Protein AF-A0A931VEQ8-F1 (afdb_monomer_lite)

Foldseek 3Di:
DVVVLQQVLQVLCCVLVVDPDNHQQDPDDDDDPVLLVQQQQQQDDFDRLSSNSSSRVCVLVPHDDDDDDDDDPDDDPVNDDDPDDCVVCVVSSVVSSVQSSCCNPPVDRRDGDDQPLVVLQVLQQVVCVVPVWSDPVCVDPCVVVVLLVVLVVVVVLLPPDFQFEEEEEQCFLVSNVVNNCVVPVSYQYEYEHQHPSSQVNNCVVCVVRPSYHYDYDDPVDDPDDPPPGCFYDYDPCCSPHDDDRPSDD

Structure (mmCIF, N/CA/C/O backbone):
data_AF-A0A931VEQ8-F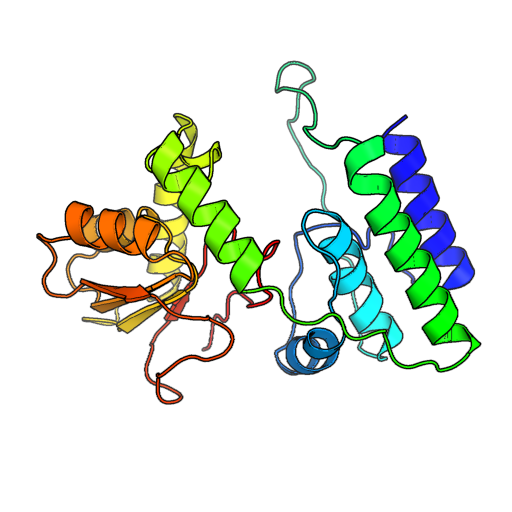1
#
_entry.id   AF-A0A931VEQ8-F1
#
loop_
_atom_site.group_PDB
_atom_site.id
_atom_site.type_symbol
_atom_site.label_atom_id
_atom_site.label_alt_id
_atom_site.label_comp_id
_atom_site.label_asym_id
_atom_site.label_entity_id
_atom_site.label_seq_id
_atom_site.pdbx_PDB_ins_code
_atom_site.Cartn_x
_atom_site.Cartn_y
_atom_site.Cartn_z
_atom_site.occupancy
_atom_site.B_iso_or_equiv
_atom_site.auth_seq_id
_atom_site.auth_comp_id
_atom_site.auth_asym_id
_atom_site.auth_atom_id
_atom_site.pdbx_PDB_model_num
ATOM 1 N N . MET A 1 1 ? 17.917 17.091 -14.410 1.00 79.62 1 MET A N 1
ATOM 2 C CA . MET A 1 1 ? 18.378 15.689 -14.245 1.00 79.62 1 MET A CA 1
ATOM 3 C C . MET A 1 1 ? 17.239 14.661 -14.135 1.00 79.62 1 MET A C 1
ATOM 5 O O . MET A 1 1 ? 17.117 13.855 -15.044 1.00 79.62 1 MET A O 1
ATOM 9 N N . LYS A 1 2 ? 16.356 14.692 -13.113 1.00 83.75 2 LYS A N 1
ATOM 10 C CA . LYS A 1 2 ? 15.284 13.673 -12.911 1.00 83.75 2 LYS A CA 1
ATOM 11 C C . LYS A 1 2 ? 14.383 13.441 -14.135 1.00 83.75 2 LYS A C 1
ATOM 13 O O . LYS A 1 2 ? 14.146 12.303 -14.514 1.00 83.75 2 LYS A O 1
ATOM 18 N N . LYS A 1 3 ? 13.928 14.523 -14.778 1.00 84.56 3 LYS A N 1
ATOM 19 C CA . LYS A 1 3 ? 13.083 14.469 -15.985 1.00 84.56 3 LYS A CA 1
ATOM 20 C C . LYS A 1 3 ? 13.788 13.801 -17.170 1.00 84.56 3 LYS A C 1
ATOM 22 O O . LYS A 1 3 ? 13.156 13.055 -17.903 1.00 84.56 3 LYS A O 1
ATOM 27 N N . ILE A 1 4 ? 15.087 14.058 -17.335 1.00 88.62 4 ILE A N 1
ATOM 28 C CA . ILE A 1 4 ? 15.904 13.443 -18.389 1.00 88.62 4 ILE A CA 1
ATOM 29 C C . ILE A 1 4 ? 16.053 11.952 -18.093 1.00 88.62 4 ILE A C 1
ATOM 31 O O . ILE A 1 4 ? 15.666 11.152 -18.927 1.00 88.62 4 ILE A O 1
ATOM 35 N N . ALA A 1 5 ? 16.478 11.580 -16.880 1.00 89.38 5 ALA A N 1
ATOM 36 C CA . ALA A 1 5 ? 16.619 10.177 -16.480 1.00 89.38 5 ALA A CA 1
ATOM 37 C C . ALA A 1 5 ? 15.318 9.372 -16.662 1.00 89.38 5 ALA A C 1
ATOM 39 O O . ALA A 1 5 ? 15.342 8.264 -17.190 1.00 89.38 5 ALA A O 1
ATOM 40 N N . ASN A 1 6 ? 14.174 9.951 -16.284 1.00 89.81 6 ASN A N 1
ATOM 41 C CA . ASN A 1 6 ? 12.862 9.338 -16.487 1.00 89.81 6 ASN A CA 1
ATOM 42 C C . ASN A 1 6 ? 12.531 9.149 -17.980 1.00 89.81 6 ASN A C 1
ATOM 44 O O . ASN A 1 6 ? 12.165 8.051 -18.388 1.00 89.81 6 ASN A O 1
ATOM 48 N N . ARG A 1 7 ? 12.723 10.182 -18.812 1.00 91.88 7 ARG A N 1
ATOM 49 C CA . ARG A 1 7 ? 12.507 10.087 -20.266 1.00 91.88 7 ARG A CA 1
ATOM 50 C C . ARG A 1 7 ? 13.448 9.086 -20.932 1.00 91.88 7 ARG A C 1
ATOM 52 O O . ARG A 1 7 ? 13.011 8.351 -21.809 1.00 91.88 7 ARG A O 1
ATOM 59 N N . SER A 1 8 ? 14.708 9.031 -20.505 1.00 93.88 8 SER A N 1
ATOM 60 C CA . SER A 1 8 ? 15.690 8.066 -21.002 1.00 93.88 8 SER A CA 1
ATOM 61 C C . SER A 1 8 ? 15.276 6.636 -20.669 1.00 93.88 8 SER A C 1
ATOM 63 O O . SER A 1 8 ? 15.272 5.798 -21.562 1.00 93.88 8 SER A O 1
ATOM 65 N N . PHE A 1 9 ? 14.858 6.362 -19.427 1.00 95.19 9 PHE A N 1
ATOM 66 C CA . PHE A 1 9 ? 14.338 5.049 -19.032 1.00 95.19 9 PHE A CA 1
ATOM 67 C C . PHE A 1 9 ? 13.187 4.596 -19.945 1.00 95.19 9 PHE A C 1
ATOM 69 O O . PHE A 1 9 ? 13.234 3.501 -20.503 1.00 95.19 9 PHE A O 1
ATOM 76 N N . HIS A 1 10 ? 12.188 5.461 -20.146 1.00 95.38 10 HIS A N 1
ATOM 77 C CA . HIS A 1 10 ? 11.022 5.149 -20.979 1.00 95.38 10 HIS A CA 1
ATOM 78 C C . HIS A 1 10 ? 11.377 5.004 -22.459 1.00 95.38 10 HIS A C 1
ATOM 80 O O . HIS A 1 10 ? 10.885 4.094 -23.119 1.00 95.38 10 HIS A O 1
ATOM 86 N N . GLY A 1 11 ? 12.273 5.846 -22.979 1.00 96.25 11 GLY A N 1
ATOM 87 C CA . GLY A 1 11 ? 12.786 5.725 -24.344 1.00 96.25 11 GLY A CA 1
ATOM 88 C C . GLY A 1 11 ? 13.472 4.379 -24.583 1.00 96.25 11 GLY A C 1
ATOM 89 O O . GLY A 1 11 ? 13.155 3.695 -25.552 1.00 96.25 11 GLY A O 1
ATOM 90 N N . LEU A 1 12 ? 14.339 3.953 -23.660 1.00 96.12 12 LEU A N 1
ATOM 91 C CA . LEU A 1 12 ? 15.007 2.650 -23.726 1.00 96.12 12 LEU A CA 1
ATOM 92 C C . LEU A 1 12 ? 14.001 1.496 -23.630 1.00 96.12 12 LEU A C 1
ATOM 94 O O . LEU A 1 12 ? 14.075 0.562 -24.425 1.00 96.12 12 LEU A O 1
ATOM 98 N N . ALA A 1 13 ? 13.030 1.571 -22.714 1.00 95.62 13 ALA A N 1
ATOM 99 C CA . ALA A 1 13 ? 11.980 0.560 -22.596 1.00 95.62 13 ALA A CA 1
ATOM 100 C C . ALA A 1 13 ? 11.189 0.419 -23.907 1.00 95.62 13 ALA A C 1
ATOM 102 O O . ALA A 1 13 ? 10.973 -0.692 -24.382 1.00 95.62 13 ALA A O 1
ATOM 103 N N . ARG A 1 14 ? 10.813 1.533 -24.542 1.00 95.75 14 ARG A N 1
ATOM 104 C CA . ARG A 1 14 ? 10.102 1.524 -25.828 1.00 95.75 14 ARG A CA 1
ATOM 105 C C . ARG A 1 14 ? 10.951 0.939 -26.953 1.00 95.75 14 ARG A C 1
ATOM 107 O O . ARG A 1 14 ? 10.465 0.075 -27.672 1.00 95.75 14 ARG A O 1
ATOM 114 N N . ILE A 1 15 ? 12.211 1.361 -27.075 1.00 95.88 15 ILE A N 1
ATOM 115 C CA . ILE A 1 15 ? 13.127 0.885 -28.124 1.00 95.88 15 ILE A CA 1
ATOM 116 C C . ILE A 1 15 ? 13.373 -0.619 -27.983 1.00 95.88 15 ILE A C 1
ATOM 118 O O . ILE A 1 15 ? 13.160 -1.376 -28.925 1.00 95.88 15 ILE A O 1
ATOM 122 N N . PHE A 1 16 ? 13.786 -1.079 -26.802 1.00 95.19 16 PHE A N 1
ATOM 123 C CA . PHE A 1 16 ? 14.182 -2.475 -26.637 1.00 95.19 16 PHE A CA 1
ATOM 124 C C . PHE A 1 16 ? 12.991 -3.416 -26.465 1.00 95.19 16 PHE A C 1
ATOM 126 O O . PHE A 1 16 ? 13.010 -4.535 -26.983 1.00 95.19 16 PHE A O 1
ATOM 133 N N . LEU A 1 17 ? 11.937 -2.993 -25.765 1.00 94.44 17 LEU A N 1
ATOM 134 C CA . LEU A 1 17 ? 10.793 -3.853 -25.453 1.00 94.44 17 LEU A CA 1
ATOM 135 C C . LEU A 1 17 ? 9.649 -3.701 -26.456 1.00 94.44 17 LEU A C 1
ATOM 137 O O . LEU A 1 17 ? 8.835 -4.613 -26.566 1.00 94.44 17 LEU A O 1
ATOM 141 N N . GLY A 1 18 ? 9.637 -2.651 -27.279 1.00 93.69 18 GLY A N 1
ATOM 142 C CA . GLY A 1 18 ? 8.556 -2.390 -28.234 1.00 93.69 18 GLY A CA 1
ATOM 143 C C . GLY A 1 18 ? 7.251 -1.978 -27.554 1.00 93.69 18 GLY A C 1
ATOM 144 O O . GLY A 1 18 ? 6.190 -2.108 -28.148 1.00 93.69 18 GLY A O 1
ATOM 145 N N . ILE A 1 19 ? 7.311 -1.536 -26.295 1.00 92.56 19 ILE A N 1
ATOM 146 C CA . ILE A 1 19 ? 6.130 -1.125 -25.533 1.00 92.56 19 ILE A CA 1
ATOM 147 C C . ILE A 1 19 ? 5.556 0.167 -26.138 1.00 92.56 19 ILE A C 1
ATOM 149 O O . ILE A 1 19 ? 6.323 1.103 -26.370 1.00 92.56 19 ILE A O 1
ATOM 153 N N . PRO A 1 20 ? 4.232 0.265 -26.360 1.00 92.12 20 PRO A N 1
ATOM 154 C CA . PRO A 1 20 ? 3.621 1.470 -26.928 1.00 92.12 20 PRO A CA 1
ATOM 155 C C . PRO A 1 20 ? 3.468 2.617 -25.912 1.00 92.12 20 PRO A C 1
ATOM 157 O O . PRO A 1 20 ? 3.341 3.776 -26.308 1.00 92.12 20 PRO A O 1
ATOM 160 N N . HIS A 1 21 ? 3.498 2.305 -24.613 1.00 93.12 21 HIS A N 1
ATOM 161 C CA . HIS A 1 21 ? 3.229 3.249 -23.522 1.00 93.12 21 HIS A CA 1
ATOM 162 C C . HIS A 1 21 ? 4.349 4.276 -23.334 1.00 93.12 21 HIS A C 1
ATOM 164 O O . HIS A 1 21 ? 5.539 3.979 -23.473 1.00 93.12 21 HIS A O 1
ATOM 170 N N . VAL A 1 22 ? 3.960 5.503 -22.999 1.00 92.19 22 VAL A N 1
ATOM 171 C CA . VAL A 1 22 ? 4.851 6.632 -22.714 1.00 92.19 22 VAL A CA 1
ATOM 172 C C . VAL A 1 22 ? 5.364 6.577 -21.276 1.00 92.19 22 VAL A C 1
ATOM 174 O O . VAL A 1 22 ? 6.538 6.875 -21.057 1.00 92.19 22 VAL A O 1
ATOM 177 N N . ASP A 1 23 ? 4.523 6.187 -20.313 1.00 91.38 23 ASP A N 1
ATOM 178 C CA . ASP A 1 23 ? 4.890 6.077 -18.900 1.00 91.38 23 ASP A CA 1
ATOM 179 C C . ASP A 1 23 ? 4.500 4.722 -18.291 1.00 91.38 23 ASP A C 1
ATOM 181 O O . ASP A 1 23 ? 3.431 4.535 -17.713 1.00 91.38 23 ASP A O 1
ATOM 185 N N . VAL A 1 24 ? 5.436 3.771 -18.314 1.00 91.12 24 VAL A N 1
ATOM 186 C CA . VAL A 1 24 ? 5.259 2.465 -17.649 1.00 91.12 24 VAL A CA 1
ATOM 187 C C . VAL A 1 24 ? 5.495 2.507 -16.134 1.00 91.12 24 VAL A C 1
ATOM 189 O O . VAL A 1 24 ? 5.344 1.497 -15.456 1.00 91.12 24 VAL A O 1
ATOM 192 N N . THR A 1 25 ? 5.881 3.656 -15.576 1.00 90.44 25 THR A N 1
ATOM 193 C CA . THR A 1 25 ? 6.321 3.790 -14.176 1.00 90.44 25 THR A CA 1
ATOM 194 C C . THR A 1 25 ? 5.293 4.474 -13.288 1.00 90.44 25 THR A C 1
ATOM 196 O O . THR A 1 25 ? 5.508 4.590 -12.083 1.00 90.44 25 THR A O 1
ATOM 199 N N . ASN A 1 26 ? 4.173 4.902 -13.869 1.00 86.12 26 ASN A N 1
ATOM 200 C CA . ASN A 1 26 ? 3.070 5.520 -13.156 1.00 86.12 26 ASN A CA 1
ATOM 201 C C . ASN A 1 26 ? 2.425 4.553 -12.149 1.00 86.12 26 ASN A C 1
ATOM 203 O O . ASN A 1 26 ? 2.320 3.355 -12.410 1.00 86.12 26 ASN A O 1
ATOM 207 N N . ASN A 1 27 ? 1.946 5.058 -11.012 1.00 81.69 27 ASN A N 1
ATOM 208 C CA . ASN A 1 27 ? 1.304 4.219 -9.990 1.00 81.69 27 ASN A CA 1
ATOM 209 C C . ASN A 1 27 ? -0.202 4.039 -10.220 1.00 81.69 27 ASN A C 1
ATOM 211 O O . ASN A 1 27 ? -0.798 3.146 -9.621 1.00 81.69 27 ASN A O 1
ATOM 215 N N . PHE A 1 28 ? -0.827 4.859 -11.067 1.00 81.69 28 PHE A N 1
ATOM 216 C CA . PHE A 1 28 ? -2.237 4.711 -11.411 1.00 81.69 28 PHE A CA 1
ATOM 217 C C . PHE A 1 28 ? -2.401 3.606 -12.443 1.00 81.69 28 PHE A C 1
ATOM 219 O O . PHE A 1 28 ? -2.197 3.813 -13.638 1.00 81.69 28 PHE A O 1
ATOM 226 N N . LYS A 1 29 ? -2.750 2.413 -11.963 1.00 85.81 29 LYS A N 1
ATOM 227 C CA . LYS A 1 29 ? -2.907 1.229 -12.800 1.00 85.81 29 LYS A CA 1
ATOM 228 C C . LYS A 1 29 ? -4.132 0.426 -12.380 1.00 85.81 29 LYS A C 1
ATOM 230 O O . LYS A 1 29 ? -4.416 0.293 -11.191 1.00 85.81 29 LYS A O 1
ATOM 235 N N . LEU A 1 30 ? -4.834 -0.121 -13.367 1.00 82.69 30 LEU A N 1
ATOM 236 C CA . LEU A 1 30 ? -5.993 -0.985 -13.179 1.00 82.69 30 LEU A CA 1
ATOM 237 C C . LEU A 1 30 ? -5.735 -2.319 -13.876 1.00 82.69 30 LEU A C 1
ATOM 239 O O . LEU A 1 30 ? -5.309 -2.341 -15.029 1.00 82.69 30 LEU A O 1
ATOM 243 N N . TYR A 1 31 ? -6.005 -3.419 -13.178 1.00 83.44 31 TYR A N 1
ATOM 244 C CA . TYR A 1 31 ? -5.712 -4.763 -13.662 1.00 83.44 31 TYR A CA 1
ATOM 245 C C . TYR A 1 31 ? -6.917 -5.669 -13.509 1.00 83.44 31 TYR A C 1
ATOM 247 O O . TYR A 1 31 ? -7.635 -5.606 -12.510 1.00 83.44 31 TYR A O 1
ATOM 255 N N . LYS A 1 32 ? -7.083 -6.568 -14.479 1.00 78.38 32 LYS A N 1
ATOM 256 C CA . LYS A 1 32 ? -7.882 -7.773 -14.276 1.00 78.38 32 LYS A CA 1
ATOM 257 C C . LYS A 1 32 ? -7.125 -8.749 -13.387 1.00 78.38 32 LYS A C 1
ATOM 259 O O . LYS A 1 32 ? -5.894 -8.779 -13.410 1.00 78.38 32 LYS A O 1
ATOM 264 N N . ARG A 1 33 ? -7.868 -9.579 -12.657 1.00 79.00 33 ARG A N 1
ATOM 265 C CA . ARG A 1 33 ? -7.313 -10.579 -11.741 1.00 79.00 33 ARG A CA 1
ATOM 266 C C . ARG A 1 33 ? -6.302 -11.500 -12.424 1.00 79.00 33 ARG A C 1
ATOM 268 O O . ARG A 1 33 ? -5.230 -11.699 -11.865 1.00 79.00 33 ARG A O 1
ATOM 275 N N . GLU A 1 34 ? -6.592 -11.990 -13.631 1.00 82.56 34 GLU A N 1
ATOM 276 C CA . GLU A 1 34 ? -5.679 -12.911 -14.319 1.00 82.56 34 GLU A CA 1
ATOM 277 C C . GLU A 1 34 ? -4.299 -12.289 -14.599 1.00 82.56 34 GLU A C 1
ATOM 279 O O . GLU A 1 34 ? -3.281 -12.973 -14.531 1.00 82.56 34 GLU A O 1
ATOM 284 N N . ILE A 1 35 ? -4.237 -10.972 -14.830 1.00 86.19 35 ILE A N 1
ATOM 285 C CA . ILE A 1 35 ? -2.974 -10.265 -15.078 1.00 86.19 35 ILE A CA 1
ATOM 286 C C . ILE A 1 35 ? -2.150 -10.208 -13.795 1.00 86.19 35 ILE A C 1
ATOM 288 O O . ILE A 1 35 ? -0.943 -10.420 -13.819 1.00 86.19 35 ILE A O 1
ATOM 292 N N . VAL A 1 36 ? -2.809 -9.939 -12.667 1.00 83.69 36 VAL A N 1
ATOM 293 C CA . VAL A 1 36 ? -2.182 -9.909 -11.341 1.00 83.69 36 VAL A CA 1
ATOM 294 C C . VAL A 1 36 ? -1.549 -11.252 -11.013 1.00 83.69 36 VAL A C 1
ATOM 296 O O . VAL A 1 36 ? -0.389 -11.305 -10.608 1.00 83.69 36 VAL A O 1
ATOM 299 N N . GLU A 1 37 ? -2.316 -12.326 -11.186 1.00 79.12 37 GLU A N 1
ATOM 300 C CA . GLU A 1 37 ? -1.880 -13.692 -10.904 1.00 79.12 37 GLU A CA 1
ATOM 301 C C . GLU A 1 37 ? -0.715 -14.100 -11.814 1.00 79.12 37 GLU A C 1
ATOM 303 O O . GLU A 1 37 ? 0.214 -14.754 -11.347 1.00 79.12 37 GLU A O 1
ATOM 308 N N . ALA A 1 38 ? -0.705 -13.631 -13.065 1.00 83.69 38 ALA A N 1
ATOM 309 C CA . ALA A 1 38 ? 0.382 -13.876 -14.004 1.00 83.69 38 ALA A CA 1
ATOM 310 C C . ALA A 1 38 ? 1.663 -13.085 -13.685 1.00 83.69 38 ALA A C 1
ATOM 312 O O . ALA A 1 38 ? 2.755 -13.640 -13.768 1.00 83.69 38 ALA A O 1
ATOM 313 N N . ILE A 1 39 ? 1.573 -11.801 -13.310 1.00 86.56 39 ILE A N 1
ATOM 314 C CA . ILE A 1 39 ? 2.777 -10.990 -13.041 1.00 86.56 39 ILE A CA 1
ATOM 315 C C . ILE A 1 39 ? 3.366 -11.251 -11.653 1.00 86.56 39 ILE A C 1
ATOM 317 O O . ILE A 1 39 ? 4.580 -11.146 -11.486 1.00 86.56 39 ILE A O 1
ATOM 321 N N . ARG A 1 40 ? 2.537 -11.581 -10.652 1.00 80.81 40 ARG A N 1
ATOM 322 C CA . ARG A 1 40 ? 2.947 -11.677 -9.239 1.00 80.81 40 ARG A CA 1
ATOM 323 C C . ARG A 1 40 ? 4.165 -12.584 -9.005 1.00 80.81 40 ARG A C 1
ATOM 325 O O . ARG A 1 40 ? 5.062 -12.131 -8.299 1.00 80.81 40 ARG A O 1
ATOM 332 N N . PRO A 1 41 ? 4.264 -13.798 -9.582 1.00 78.06 41 PRO A N 1
ATOM 333 C CA . PRO A 1 41 ? 5.420 -14.681 -9.384 1.00 78.06 41 PRO A CA 1
ATOM 334 C C . PRO A 1 41 ? 6.753 -14.127 -9.914 1.00 78.06 41 PRO A C 1
ATOM 336 O O . PRO A 1 41 ? 7.804 -14.710 -9.658 1.00 78.06 41 PRO A O 1
ATOM 339 N N . HIS A 1 42 ? 6.717 -13.039 -10.685 1.00 81.50 42 HIS A N 1
ATOM 340 C CA . HIS A 1 42 ? 7.875 -12.459 -11.363 1.00 81.50 42 HIS A CA 1
ATOM 341 C C . HIS A 1 42 ? 8.346 -11.136 -10.748 1.00 81.50 42 HIS A C 1
ATOM 343 O O . HIS A 1 42 ? 9.412 -10.635 -11.116 1.00 81.50 42 HIS A O 1
ATOM 349 N N . LEU A 1 43 ? 7.549 -10.544 -9.854 1.00 81.81 43 LEU A N 1
ATOM 350 C CA . LEU A 1 43 ? 7.855 -9.259 -9.230 1.00 81.81 43 LEU A CA 1
ATOM 351 C C . LEU A 1 43 ? 8.958 -9.422 -8.181 1.00 81.81 43 LEU A C 1
ATOM 353 O O . LEU A 1 43 ? 8.955 -10.368 -7.396 1.00 81.81 43 LEU A O 1
ATOM 357 N N . ARG A 1 44 ? 9.914 -8.494 -8.185 1.00 78.31 44 ARG A N 1
ATOM 358 C CA . ARG A 1 44 ? 11.142 -8.567 -7.369 1.00 78.31 44 ARG A CA 1
ATOM 359 C C . ARG A 1 44 ? 11.595 -7.214 -6.840 1.00 78.31 44 ARG A C 1
ATOM 361 O O . ARG A 1 44 ? 12.266 -7.148 -5.815 1.00 78.31 44 ARG A O 1
ATOM 368 N N . SER A 1 45 ? 11.272 -6.138 -7.550 1.00 78.69 45 SER A N 1
ATOM 369 C CA . SER A 1 45 ? 11.657 -4.795 -7.145 1.00 78.69 45 SER A CA 1
ATOM 370 C C . SER A 1 45 ? 10.861 -4.341 -5.927 1.00 78.69 45 SER A C 1
ATOM 372 O O . SER A 1 45 ? 9.671 -4.618 -5.819 1.00 78.69 45 SER A O 1
ATOM 374 N N . SER A 1 46 ? 11.492 -3.551 -5.062 1.00 71.88 46 SER A N 1
ATOM 375 C CA . SER A 1 46 ? 10.832 -2.824 -3.975 1.00 71.88 46 SER A CA 1
ATOM 376 C C . SER A 1 46 ? 10.835 -1.313 -4.235 1.00 71.88 46 SER A C 1
ATOM 378 O O . SER A 1 46 ? 11.527 -0.801 -5.124 1.00 71.88 46 SER A O 1
ATOM 380 N N . GLY A 1 47 ? 10.038 -0.562 -3.474 1.00 75.94 47 GLY A N 1
ATOM 381 C CA . GLY A 1 47 ? 10.014 0.896 -3.569 1.00 75.94 47 GLY A CA 1
ATOM 382 C C . GLY A 1 47 ? 9.505 1.394 -4.926 1.00 75.94 47 GLY A C 1
ATOM 383 O O . GLY A 1 47 ? 8.426 1.019 -5.370 1.00 75.94 47 GLY A O 1
ATOM 384 N N . PHE A 1 48 ? 10.247 2.289 -5.588 1.00 82.12 48 PHE A N 1
ATOM 385 C CA . PHE A 1 48 ? 9.776 2.918 -6.830 1.00 82.12 48 PHE A CA 1
ATOM 386 C C . PHE A 1 48 ? 9.920 2.030 -8.076 1.00 82.12 48 PHE A C 1
ATOM 388 O O . PHE A 1 48 ? 9.116 2.169 -8.998 1.00 82.12 48 PHE A O 1
ATOM 395 N N . SER A 1 49 ? 10.896 1.116 -8.125 1.00 87.69 49 SER A N 1
ATOM 396 C CA . SER A 1 49 ? 11.162 0.322 -9.334 1.00 87.69 49 SER A CA 1
ATOM 397 C C . SER A 1 49 ? 10.125 -0.774 -9.582 1.00 87.69 49 SER A C 1
ATOM 399 O O . SER A 1 49 ? 9.920 -1.149 -10.733 1.00 87.69 49 SER A O 1
ATOM 401 N N . ILE A 1 50 ? 9.370 -1.200 -8.560 1.00 86.31 50 ILE A N 1
ATOM 402 C CA . ILE A 1 50 ? 8.230 -2.123 -8.730 1.00 86.31 50 ILE A CA 1
ATOM 403 C C . ILE A 1 50 ? 7.178 -1.570 -9.698 1.00 86.31 50 ILE A C 1
ATOM 405 O O . ILE A 1 50 ? 6.486 -2.308 -10.401 1.00 86.31 50 ILE A O 1
ATOM 409 N N . ASN A 1 51 ? 7.084 -0.242 -9.798 1.00 89.25 51 ASN A N 1
ATOM 410 C CA . ASN A 1 51 ? 6.148 0.397 -10.707 1.00 89.25 51 ASN A CA 1
ATOM 411 C C . ASN A 1 51 ? 6.546 0.164 -12.165 1.00 89.25 51 ASN A C 1
ATOM 413 O O . ASN A 1 51 ? 5.661 0.046 -13.003 1.00 89.25 51 ASN A O 1
ATOM 417 N N . ALA A 1 52 ? 7.842 0.039 -12.461 1.00 92.50 52 ALA A N 1
ATOM 418 C CA . ALA A 1 52 ? 8.305 -0.342 -13.788 1.00 92.50 52 ALA A CA 1
ATOM 419 C C . ALA A 1 52 ? 7.946 -1.800 -14.110 1.00 92.50 52 ALA A C 1
ATOM 421 O O . ALA A 1 52 ? 7.422 -2.067 -15.186 1.00 92.50 52 ALA A O 1
ATOM 422 N N . GLU A 1 53 ? 8.156 -2.734 -13.177 1.00 91.50 53 GLU A N 1
ATOM 423 C CA . GLU A 1 53 ? 7.822 -4.153 -13.384 1.00 91.50 53 GLU A CA 1
ATOM 424 C C . GLU A 1 53 ? 6.327 -4.345 -13.629 1.00 91.50 53 GLU A C 1
ATOM 426 O O . GLU A 1 53 ? 5.919 -4.931 -14.627 1.00 91.50 53 GLU A O 1
ATOM 431 N N . THR A 1 54 ? 5.497 -3.759 -12.768 1.00 91.12 54 THR A N 1
ATOM 432 C CA . THR A 1 54 ? 4.037 -3.834 -12.894 1.00 91.12 54 THR A CA 1
ATOM 433 C C . THR A 1 54 ? 3.521 -3.180 -14.181 1.00 91.12 54 THR A C 1
ATOM 435 O O . THR A 1 54 ? 2.483 -3.598 -14.690 1.00 91.12 54 THR A O 1
ATOM 438 N N . GLY A 1 55 ? 4.221 -2.186 -14.741 1.00 92.06 55 GLY A N 1
ATOM 439 C CA . GLY A 1 55 ? 3.872 -1.589 -16.036 1.00 92.06 55 GLY A CA 1
ATOM 440 C C . GLY A 1 55 ? 4.368 -2.374 -17.251 1.00 92.06 55 GLY A C 1
ATOM 441 O O . GLY A 1 55 ? 3.678 -2.426 -18.265 1.00 92.06 55 GLY A O 1
ATOM 442 N N . ILE A 1 56 ? 5.542 -3.002 -17.156 1.00 94.81 56 ILE A N 1
ATOM 443 C CA . ILE A 1 56 ? 6.193 -3.698 -18.273 1.00 94.81 56 ILE A CA 1
ATOM 444 C C . ILE A 1 56 ? 5.718 -5.150 -18.399 1.00 94.81 56 ILE A C 1
ATOM 446 O O . ILE A 1 56 ? 5.457 -5.622 -19.505 1.00 94.81 56 ILE A O 1
ATOM 450 N N . TYR A 1 57 ? 5.599 -5.875 -17.287 1.00 93.38 57 TYR A N 1
ATOM 451 C CA . TYR A 1 57 ? 5.328 -7.314 -17.303 1.00 93.38 57 TYR A CA 1
ATOM 452 C C . TYR A 1 57 ? 4.001 -7.695 -17.964 1.00 93.38 57 TYR A C 1
ATOM 454 O O . TYR A 1 57 ? 4.021 -8.640 -18.746 1.00 93.38 57 TYR A O 1
ATOM 462 N N . PRO A 1 58 ? 2.872 -6.986 -17.754 1.00 92.94 58 PRO A N 1
ATOM 463 C CA . PRO A 1 58 ? 1.630 -7.315 -18.452 1.00 92.94 58 PRO A CA 1
ATOM 464 C C . PRO A 1 58 ? 1.802 -7.337 -19.973 1.00 92.94 58 PRO A C 1
ATOM 466 O O . PRO A 1 58 ? 1.309 -8.242 -20.635 1.00 92.94 58 PRO A O 1
ATOM 469 N N . TYR A 1 59 ? 2.552 -6.373 -20.515 1.00 93.94 59 TYR A N 1
ATOM 470 C CA . TYR A 1 59 ? 2.838 -6.310 -21.943 1.00 93.94 59 TYR A CA 1
ATOM 471 C C . TYR A 1 59 ? 3.731 -7.472 -22.397 1.00 93.94 59 TYR A C 1
ATOM 473 O O . TYR A 1 59 ? 3.424 -8.134 -23.383 1.00 93.94 59 TYR A O 1
ATOM 481 N N . LEU A 1 60 ? 4.813 -7.758 -21.663 1.00 92.94 60 LEU A N 1
ATOM 482 C CA . LEU A 1 60 ? 5.728 -8.855 -22.007 1.00 92.94 60 LEU A CA 1
ATOM 483 C C . LEU A 1 60 ? 5.084 -10.241 -21.904 1.00 92.94 60 LEU A C 1
ATOM 485 O O . LEU A 1 60 ? 5.478 -11.140 -22.638 1.00 92.94 60 LEU A O 1
ATOM 489 N N . LEU A 1 61 ? 4.097 -10.407 -21.023 1.00 91.56 61 LEU A N 1
ATOM 490 C CA . LEU A 1 61 ? 3.309 -11.633 -20.893 1.00 91.56 61 LEU A CA 1
ATOM 491 C C . LEU A 1 61 ? 2.164 -11.726 -21.921 1.00 91.56 61 LEU A C 1
ATOM 493 O O . LEU A 1 61 ? 1.364 -12.654 -21.855 1.00 91.56 61 LEU A O 1
ATOM 497 N N . GLY A 1 62 ? 2.067 -10.783 -22.865 1.00 93.00 62 GLY A N 1
ATOM 498 C CA . GLY A 1 62 ? 1.107 -10.828 -23.970 1.00 93.00 62 GLY A CA 1
ATOM 499 C C . GLY A 1 62 ? -0.301 -10.326 -23.635 1.00 93.00 62 GLY A C 1
ATOM 500 O O . GLY A 1 62 ? -1.218 -10.514 -24.433 1.00 93.00 62 GLY A O 1
ATOM 501 N N . PHE A 1 63 ? -0.508 -9.673 -22.488 1.00 94.50 63 PHE A N 1
ATOM 502 C CA . PHE A 1 63 ? -1.809 -9.088 -22.166 1.00 94.50 63 PHE A CA 1
ATOM 503 C C . PHE A 1 63 ? -2.061 -7.795 -22.948 1.00 94.50 63 PHE A C 1
ATOM 505 O O . PHE A 1 63 ? -1.165 -6.976 -23.168 1.00 94.50 63 PHE A O 1
ATOM 512 N N . SER A 1 64 ? -3.329 -7.559 -23.293 1.00 93.19 64 SER A N 1
ATOM 513 C CA . SER A 1 64 ? -3.762 -6.273 -23.841 1.00 93.19 64 SER A CA 1
ATOM 514 C C . SER A 1 64 ? -3.633 -5.180 -22.782 1.00 93.19 64 SER A C 1
ATOM 516 O O . SER A 1 64 ? -4.147 -5.305 -21.668 1.00 93.19 64 SER A O 1
ATOM 518 N N . THR A 1 65 ? -2.976 -4.081 -23.140 1.00 92.75 65 THR A N 1
ATOM 519 C CA . THR A 1 65 ? -2.701 -2.952 -22.247 1.00 92.75 65 THR A CA 1
ATOM 520 C C . THR A 1 65 ? -3.059 -1.642 -22.941 1.00 92.75 65 THR A C 1
ATOM 522 O O . THR A 1 65 ? -2.874 -1.501 -24.148 1.00 92.75 65 THR A O 1
ATOM 525 N N . LYS A 1 66 ? -3.580 -0.671 -22.186 1.00 93.12 66 LYS A N 1
ATOM 526 C CA . LYS A 1 66 ? -3.923 0.665 -22.687 1.00 93.12 66 LYS A CA 1
ATOM 527 C C . LYS A 1 66 ? -3.473 1.720 -21.685 1.00 93.12 66 LYS A C 1
ATOM 529 O O . LYS A 1 66 ? -3.745 1.585 -20.494 1.00 93.12 66 LYS A O 1
ATOM 534 N N . GLU A 1 67 ? -2.815 2.762 -22.175 1.00 90.94 67 GLU A N 1
ATOM 535 C CA . GLU A 1 67 ? -2.440 3.931 -21.381 1.00 90.94 67 GLU A CA 1
ATOM 536 C C . GLU A 1 67 ? -3.543 4.993 -21.451 1.00 90.94 67 GLU A C 1
ATOM 538 O O . GLU A 1 67 ? -4.084 5.283 -22.520 1.00 90.94 67 GLU A O 1
ATOM 543 N N . ILE A 1 68 ? -3.875 5.570 -20.296 1.00 89.25 68 ILE A N 1
ATOM 544 C CA . ILE A 1 68 ? -4.756 6.732 -20.185 1.00 89.25 68 ILE A CA 1
ATOM 545 C C . ILE A 1 68 ? -3.882 7.911 -19.746 1.00 89.25 68 ILE A C 1
ATOM 547 O O . ILE A 1 68 ? -3.277 7.824 -18.675 1.00 89.25 68 ILE A O 1
ATOM 551 N N . PRO A 1 69 ? -3.780 8.994 -20.540 1.00 83.50 69 PRO A N 1
ATOM 552 C CA . PRO A 1 69 ? -2.936 10.131 -20.194 1.00 83.50 69 PRO A CA 1
ATOM 553 C C . PRO A 1 69 ? -3.318 10.740 -18.842 1.00 83.50 69 PRO A C 1
ATOM 555 O O . PRO A 1 69 ? -4.480 11.071 -18.606 1.00 83.50 69 PRO A O 1
ATOM 558 N N . VAL A 1 70 ? -2.326 10.924 -17.967 1.00 80.38 70 VAL A N 1
ATOM 559 C CA . VAL A 1 70 ? -2.499 11.583 -16.666 1.00 80.38 70 VAL A CA 1
ATOM 560 C C . VAL A 1 70 ? -1.748 12.908 -16.662 1.00 80.38 70 VAL A C 1
ATOM 562 O O . VAL A 1 70 ? -0.527 12.943 -16.813 1.00 80.38 70 VAL A O 1
ATOM 565 N N . SER A 1 71 ? -2.479 13.994 -16.421 1.00 78.00 71 SER A N 1
ATOM 566 C CA . SER A 1 71 ? -1.926 15.341 -16.273 1.00 78.00 71 SER A CA 1
ATOM 567 C C . SER A 1 71 ? -2.112 15.835 -14.845 1.00 78.00 71 SER A C 1
ATOM 569 O O . SER A 1 71 ? -3.208 15.789 -14.290 1.00 78.00 71 SER A O 1
ATOM 571 N N . TRP A 1 72 ? -1.038 16.347 -14.251 1.00 70.44 72 TRP A N 1
ATOM 572 C CA . TRP A 1 72 ? -1.078 16.965 -12.929 1.00 70.44 72 TRP A CA 1
ATOM 573 C C . TRP A 1 72 ? -1.340 18.461 -13.078 1.00 70.44 72 TRP A C 1
ATOM 575 O O . TRP A 1 72 ? -0.426 19.230 -13.370 1.00 70.44 72 TRP A O 1
ATOM 585 N N . ILE A 1 73 ? -2.590 18.873 -12.888 1.00 76.00 73 ILE A N 1
ATOM 586 C CA . ILE A 1 73 ? -2.986 20.282 -12.952 1.00 76.00 73 ILE A CA 1
ATOM 587 C C . ILE A 1 73 ? -2.806 20.898 -11.557 1.00 76.00 73 ILE A C 1
ATOM 589 O O . ILE A 1 73 ? -3.207 20.308 -10.556 1.00 76.00 73 ILE A O 1
ATOM 593 N N . GLY A 1 74 ? -2.179 22.075 -11.481 1.00 69.81 74 GLY A N 1
ATOM 594 C CA . GLY A 1 74 ? -2.121 22.870 -10.247 1.00 69.81 74 GLY A CA 1
ATOM 595 C C . GLY A 1 74 ? -0.911 22.649 -9.334 1.00 69.81 74 GLY A C 1
ATOM 596 O O . GLY A 1 74 ? -0.895 23.203 -8.238 1.00 69.81 74 GLY A O 1
ATOM 597 N N . ARG A 1 75 ? 0.120 21.898 -9.752 1.00 68.00 75 ARG A N 1
ATOM 598 C CA . ARG A 1 75 ? 1.392 21.852 -9.011 1.00 68.00 75 ARG A CA 1
ATOM 599 C C . ARG A 1 75 ? 2.202 23.119 -9.295 1.00 68.00 75 ARG A C 1
ATOM 601 O O . ARG A 1 75 ? 2.784 23.242 -10.368 1.00 68.00 75 ARG A O 1
ATOM 608 N N . LYS A 1 76 ? 2.252 24.029 -8.327 1.00 74.38 76 LYS A N 1
ATOM 609 C CA . LYS A 1 76 ? 3.132 25.204 -8.353 1.00 74.38 76 LYS A CA 1
ATOM 610 C C . LYS A 1 76 ? 4.530 24.841 -7.824 1.00 74.38 76 LYS A C 1
ATOM 612 O O . LYS A 1 76 ? 4.688 23.835 -7.129 1.00 74.38 76 LYS A O 1
ATOM 617 N N . GLU A 1 77 ? 5.552 25.614 -8.192 1.00 70.75 77 GLU A N 1
ATOM 618 C CA . GLU A 1 77 ? 6.954 25.339 -7.815 1.00 70.75 77 GLU A CA 1
ATOM 619 C C . GLU A 1 77 ? 7.188 25.390 -6.295 1.00 70.75 77 GLU A C 1
ATOM 621 O O . GLU A 1 77 ? 8.026 24.660 -5.766 1.00 70.75 77 GLU A O 1
ATOM 626 N N . ASP A 1 78 ? 6.377 26.173 -5.587 1.00 78.25 78 ASP A N 1
ATOM 627 C CA . ASP A 1 78 ? 6.365 26.327 -4.131 1.00 78.25 78 ASP A CA 1
ATOM 628 C C . ASP A 1 78 ? 5.739 25.132 -3.381 1.00 78.25 78 ASP A C 1
ATOM 630 O O . ASP A 1 78 ? 5.971 24.957 -2.187 1.00 78.25 78 ASP A O 1
ATOM 634 N N . MET A 1 79 ? 5.009 24.241 -4.065 1.00 72.50 79 MET A N 1
ATOM 635 C CA . MET A 1 79 ? 4.320 23.087 -3.458 1.00 72.50 79 MET A CA 1
ATOM 636 C C . MET A 1 79 ? 5.246 21.905 -3.110 1.00 72.50 79 MET A C 1
ATOM 638 O O . MET A 1 79 ? 4.784 20.799 -2.804 1.00 72.50 79 MET A O 1
ATOM 642 N N . GLY A 1 80 ? 6.561 22.124 -3.146 1.00 70.62 80 GLY A N 1
ATOM 643 C CA . GLY A 1 80 ? 7.582 21.183 -2.700 1.00 70.62 80 GLY A CA 1
ATOM 644 C C . GLY A 1 80 ? 8.218 20.345 -3.811 1.00 70.62 80 GLY A C 1
ATOM 645 O O . GLY A 1 80 ? 7.667 20.102 -4.893 1.00 70.62 80 GLY A O 1
ATOM 646 N N . SER A 1 81 ? 9.419 19.851 -3.518 1.00 69.50 81 SER A N 1
ATOM 647 C CA . SER A 1 81 ? 10.232 19.071 -4.446 1.00 69.50 81 SER A CA 1
ATOM 648 C C . SER A 1 81 ? 9.919 17.570 -4.372 1.00 69.50 81 SER A C 1
ATOM 650 O O . SER A 1 81 ? 9.397 17.044 -3.390 1.00 69.50 81 SER A O 1
ATOM 652 N N . SER A 1 82 ? 10.192 16.847 -5.462 1.00 72.44 82 SER A N 1
ATOM 653 C CA . SER A 1 82 ? 10.043 15.387 -5.485 1.00 72.44 82 SER A CA 1
ATOM 654 C C . SER A 1 82 ? 11.055 14.724 -4.544 1.00 72.44 82 SER A C 1
ATOM 656 O O . SER A 1 82 ? 12.259 14.953 -4.688 1.00 72.44 82 SER A O 1
ATOM 658 N N . SER A 1 83 ? 10.579 13.825 -3.677 1.00 72.25 83 SER A N 1
ATOM 659 C CA . SER A 1 83 ? 11.407 12.964 -2.819 1.00 72.25 83 SER A CA 1
ATOM 660 C C . SER A 1 83 ? 12.201 11.900 -3.591 1.00 72.25 83 SER A C 1
ATOM 662 O O . SER A 1 83 ? 12.993 11.170 -2.998 1.00 72.25 83 SER A O 1
ATOM 664 N N . PHE A 1 84 ? 12.022 11.799 -4.914 1.00 77.06 84 PHE A N 1
ATOM 665 C CA . PHE A 1 84 ? 12.725 10.828 -5.748 1.00 77.06 84 PHE A CA 1
ATOM 666 C C . PHE A 1 84 ? 14.230 11.113 -5.783 1.00 77.06 84 PHE A C 1
ATOM 668 O O . PHE A 1 84 ? 14.652 12.164 -6.273 1.00 77.06 84 PHE A O 1
ATOM 675 N N . ASN A 1 85 ? 15.042 10.170 -5.311 1.00 83.25 85 ASN A N 1
ATOM 676 C CA . ASN A 1 85 ? 16.499 10.242 -5.367 1.00 83.25 85 ASN A CA 1
ATOM 677 C C . ASN A 1 85 ? 17.018 9.253 -6.421 1.00 83.25 85 ASN A C 1
ATOM 679 O O . ASN A 1 85 ? 16.839 8.046 -6.276 1.00 83.25 85 ASN A O 1
ATOM 683 N N . ILE A 1 86 ? 17.661 9.773 -7.473 1.00 85.56 86 ILE A N 1
ATOM 684 C CA . ILE A 1 86 ? 18.154 8.974 -8.607 1.00 85.56 86 ILE A CA 1
ATOM 685 C C . ILE A 1 86 ? 19.230 7.983 -8.161 1.00 85.56 86 ILE A C 1
ATOM 687 O O . ILE A 1 86 ? 19.200 6.845 -8.604 1.00 85.56 86 ILE A O 1
ATOM 691 N N . LEU A 1 87 ? 20.146 8.378 -7.274 1.00 86.19 87 LEU A N 1
ATOM 692 C CA . LEU A 1 87 ? 21.223 7.496 -6.813 1.00 86.19 87 LEU A CA 1
ATOM 693 C C . LEU A 1 87 ? 20.669 6.312 -6.016 1.00 86.19 87 LEU A C 1
ATOM 695 O O . LEU A 1 87 ? 21.176 5.202 -6.121 1.00 86.19 87 LEU A O 1
ATOM 699 N N . LYS A 1 88 ? 19.582 6.537 -5.268 1.00 84.00 88 LYS A N 1
ATOM 700 C CA . LYS A 1 88 ? 18.916 5.487 -4.490 1.00 84.00 88 LYS A CA 1
ATOM 701 C C . LYS A 1 88 ? 18.020 4.588 -5.349 1.00 84.00 88 LYS A C 1
ATOM 703 O O . LYS A 1 88 ? 18.011 3.380 -5.156 1.00 84.00 88 LYS A O 1
ATOM 708 N N . ALA A 1 89 ? 17.234 5.161 -6.261 1.00 84.69 89 ALA A N 1
ATOM 709 C CA . ALA A 1 89 ? 16.234 4.415 -7.033 1.00 84.69 89 ALA A CA 1
ATOM 710 C C . ALA A 1 89 ? 16.773 3.858 -8.363 1.00 84.69 89 ALA A C 1
ATOM 712 O O . ALA A 1 89 ? 16.321 2.813 -8.822 1.00 84.69 89 ALA A O 1
ATOM 713 N N . GLY A 1 90 ? 17.731 4.548 -8.984 1.00 89.44 90 GLY A N 1
ATOM 714 C CA . GLY A 1 90 ? 18.265 4.265 -10.317 1.00 89.44 90 GLY A CA 1
ATOM 715 C C . GLY A 1 90 ? 18.734 2.824 -10.532 1.00 89.44 90 GLY A C 1
ATOM 716 O O . GLY A 1 90 ? 18.327 2.241 -11.537 1.00 89.44 90 GLY A O 1
ATOM 717 N N . PRO A 1 91 ? 19.496 2.212 -9.601 1.00 91.19 91 PRO A N 1
ATOM 718 C CA . PRO A 1 91 ? 19.913 0.815 -9.730 1.00 91.19 91 PRO A CA 1
ATOM 719 C C . PRO A 1 91 ? 18.737 -0.160 -9.889 1.00 91.19 91 PRO A C 1
ATOM 721 O O . PRO A 1 91 ? 18.799 -1.066 -10.718 1.00 91.19 91 PRO A O 1
ATOM 724 N N . GLY A 1 92 ? 17.631 0.069 -9.169 1.00 89.19 92 GLY A N 1
ATOM 725 C CA . GLY A 1 92 ? 16.416 -0.739 -9.297 1.00 89.19 92 GLY A CA 1
ATOM 726 C C . GLY A 1 92 ? 15.807 -0.639 -10.696 1.00 89.19 92 GLY A C 1
ATOM 727 O O . GLY A 1 92 ? 15.539 -1.653 -11.329 1.00 89.19 92 GLY A O 1
ATOM 728 N N . TYR A 1 93 ? 15.664 0.575 -11.233 1.00 92.69 93 TYR A N 1
ATOM 729 C CA . TYR A 1 93 ? 15.148 0.783 -12.593 1.00 92.69 93 TYR A CA 1
ATOM 730 C C . TYR A 1 93 ? 16.061 0.189 -13.675 1.00 92.69 93 TYR A C 1
ATOM 732 O O . TYR A 1 93 ? 15.572 -0.449 -14.606 1.00 92.69 93 TYR A O 1
ATOM 740 N N . ALA A 1 94 ? 17.380 0.363 -13.553 1.00 92.75 94 ALA A N 1
ATOM 741 C CA . ALA A 1 94 ? 18.344 -0.229 -14.481 1.00 92.75 94 ALA A CA 1
ATOM 742 C C . ALA A 1 94 ? 18.255 -1.761 -14.474 1.00 92.75 94 ALA A C 1
ATOM 744 O O . ALA A 1 94 ? 18.239 -2.389 -15.532 1.00 92.75 94 ALA A O 1
ATOM 745 N N . SER A 1 95 ? 18.112 -2.355 -13.286 1.00 91.31 95 SER A N 1
ATOM 746 C CA . SER A 1 95 ? 17.911 -3.791 -13.142 1.00 91.31 95 SER A CA 1
ATOM 747 C C . SER A 1 95 ? 16.612 -4.256 -13.808 1.00 91.31 95 SER A C 1
ATOM 749 O O . SER A 1 95 ? 16.625 -5.281 -14.488 1.00 91.31 95 SER A O 1
ATOM 751 N N . VAL A 1 96 ? 15.502 -3.514 -13.671 1.00 92.50 96 VAL A N 1
ATOM 752 C CA . VAL A 1 96 ? 14.228 -3.834 -14.350 1.00 92.50 96 VAL A CA 1
ATOM 753 C C . VAL A 1 96 ? 14.392 -3.849 -15.866 1.00 92.50 96 VAL A C 1
ATOM 755 O O . VAL A 1 96 ? 13.975 -4.812 -16.510 1.00 92.50 96 VAL A O 1
ATOM 758 N N . LEU A 1 97 ? 15.033 -2.830 -16.442 1.00 94.06 97 LEU A N 1
ATOM 759 C CA . LEU A 1 97 ? 15.328 -2.791 -17.880 1.00 94.06 97 LEU A CA 1
ATOM 760 C C . LEU A 1 97 ? 16.180 -3.984 -18.316 1.00 94.06 97 LEU A C 1
ATOM 762 O O . LEU A 1 97 ? 15.837 -4.663 -19.277 1.00 94.06 97 LEU A O 1
ATOM 766 N N . TYR A 1 98 ? 17.263 -4.271 -17.596 1.00 92.44 98 TYR A N 1
ATOM 767 C CA . TYR A 1 98 ? 18.151 -5.383 -17.924 1.00 92.44 98 TYR A CA 1
ATOM 768 C C . TYR A 1 98 ? 17.409 -6.728 -17.956 1.00 92.44 98 TYR A C 1
ATOM 770 O O . TYR A 1 98 ? 17.500 -7.463 -18.942 1.00 92.44 98 TYR A O 1
ATOM 778 N N . ASP A 1 99 ? 16.616 -7.028 -16.928 1.00 89.88 99 ASP A N 1
ATOM 779 C CA . ASP A 1 99 ? 15.909 -8.309 -16.843 1.00 89.88 99 ASP A CA 1
ATOM 780 C C . ASP A 1 99 ? 14.774 -8.425 -17.860 1.00 89.88 99 ASP A C 1
ATOM 782 O O . ASP A 1 99 ? 14.569 -9.491 -18.435 1.00 89.88 99 ASP A O 1
ATOM 786 N N . THR A 1 100 ? 14.061 -7.332 -18.134 1.00 92.69 100 THR A N 1
ATOM 787 C CA . THR A 1 100 ? 12.973 -7.317 -19.126 1.00 92.69 100 THR A CA 1
ATOM 788 C C . THR A 1 100 ? 13.493 -7.463 -20.553 1.00 92.69 100 THR A C 1
ATOM 790 O O . THR A 1 100 ? 12.906 -8.199 -21.348 1.00 92.69 100 THR A O 1
ATOM 793 N N . ILE A 1 101 ? 14.636 -6.846 -20.870 1.00 93.06 101 ILE A N 1
ATOM 794 C CA . ILE A 1 101 ? 15.343 -7.052 -22.140 1.00 93.06 101 ILE A CA 1
ATOM 795 C C . ILE A 1 101 ? 15.789 -8.511 -22.243 1.00 93.06 101 ILE A C 1
ATOM 797 O O . ILE A 1 101 ? 15.560 -9.163 -23.262 1.00 93.06 101 ILE A O 1
ATOM 801 N N . ARG A 1 102 ? 16.369 -9.066 -21.174 1.00 89.94 102 ARG A N 1
ATOM 802 C CA . ARG A 1 102 ? 16.800 -10.466 -21.177 1.00 89.94 102 ARG A CA 1
ATOM 803 C C . ARG A 1 102 ? 15.657 -11.450 -21.357 1.00 89.94 102 ARG A C 1
ATOM 805 O O . ARG A 1 102 ? 15.821 -12.420 -22.092 1.00 89.94 102 ARG A O 1
ATOM 812 N N . TYR A 1 103 ? 14.527 -11.198 -20.707 1.00 89.00 103 TYR A N 1
ATOM 813 C CA . TYR A 1 103 ? 13.314 -11.987 -20.873 1.00 89.00 103 TYR A CA 1
ATOM 814 C C . TYR A 1 103 ? 12.861 -11.976 -22.337 1.00 89.00 103 TYR A C 1
ATOM 816 O O . TYR A 1 103 ? 12.703 -13.038 -22.934 1.00 89.00 103 TYR A O 1
ATOM 824 N N . LYS A 1 104 ? 12.745 -10.784 -22.940 1.00 90.50 104 LYS A N 1
ATOM 825 C CA . LYS A 1 104 ? 12.268 -10.625 -24.319 1.00 90.50 104 LYS A CA 1
ATOM 826 C C . LYS A 1 104 ? 13.156 -11.327 -25.351 1.00 90.50 104 LYS A C 1
ATOM 828 O O . LYS A 1 104 ? 12.628 -11.974 -26.246 1.00 90.50 104 LYS A O 1
ATOM 833 N N . TYR A 1 105 ? 14.479 -11.182 -25.252 1.00 90.19 105 TYR A N 1
ATOM 834 C CA . TYR A 1 105 ? 15.397 -11.666 -26.295 1.00 90.19 105 TYR A CA 1
ATOM 835 C C . TYR A 1 105 ? 15.960 -13.069 -26.045 1.00 90.19 105 TYR A C 1
ATOM 837 O O . TYR A 1 105 ? 16.367 -13.727 -26.996 1.00 90.19 105 TYR A O 1
ATOM 845 N N . PHE A 1 106 ? 15.994 -13.542 -24.795 1.00 86.69 106 PHE A N 1
ATOM 846 C CA . PHE A 1 106 ? 16.618 -14.828 -24.451 1.00 86.69 106 PHE A CA 1
ATOM 847 C C . PHE A 1 106 ? 15.670 -15.814 -23.759 1.00 86.69 106 PHE A C 1
ATOM 849 O O . PHE A 1 106 ? 16.127 -16.864 -23.312 1.00 86.69 106 PHE A O 1
ATOM 856 N N . GLY A 1 107 ? 14.381 -15.484 -23.604 1.00 73.69 107 GLY A N 1
ATOM 857 C CA . GLY A 1 107 ? 13.367 -16.383 -23.036 1.00 73.69 107 GLY A CA 1
ATOM 858 C C . GLY A 1 107 ? 13.648 -16.843 -21.600 1.00 73.69 107 GLY A C 1
ATOM 859 O O . GLY A 1 107 ? 13.072 -17.825 -21.131 1.00 73.69 107 GLY A O 1
ATOM 860 N N . LYS A 1 108 ? 14.562 -16.176 -20.883 1.00 64.31 108 LYS A N 1
ATOM 861 C CA . LYS A 1 108 ? 14.926 -16.559 -19.515 1.00 64.31 108 LYS A CA 1
ATOM 862 C C . LYS A 1 108 ? 13.776 -16.227 -18.574 1.00 64.31 108 LYS A C 1
ATOM 864 O O . LYS A 1 108 ? 13.276 -15.108 -18.602 1.00 64.31 108 LYS A O 1
ATOM 869 N N . LYS A 1 109 ? 13.400 -17.173 -17.705 1.00 64.69 109 LYS A N 1
ATOM 870 C CA . LYS A 1 109 ? 12.453 -16.915 -16.608 1.00 64.69 109 LYS A CA 1
ATOM 871 C C . LYS A 1 109 ? 12.929 -15.705 -15.798 1.00 64.69 109 LYS A C 1
ATOM 873 O O . LYS A 1 109 ? 14.126 -15.576 -15.536 1.00 64.69 109 LYS A O 1
ATOM 878 N N . PHE A 1 110 ? 11.996 -14.842 -15.397 1.00 64.75 110 PHE A N 1
ATOM 879 C CA . PHE A 1 110 ? 12.286 -13.764 -14.454 1.00 64.75 110 PHE A CA 1
ATOM 880 C C . PHE A 1 110 ? 12.958 -14.357 -13.206 1.00 64.75 110 PHE A C 1
ATOM 882 O O . PHE A 1 110 ? 12.482 -15.362 -12.670 1.00 64.75 110 PHE A O 1
ATOM 889 N N . MET A 1 111 ? 14.080 -13.773 -12.779 1.00 55.81 111 MET A N 1
ATOM 890 C CA . MET A 1 111 ? 14.795 -14.220 -11.583 1.00 55.81 111 MET A CA 1
ATOM 891 C C . MET A 1 111 ? 13.858 -14.101 -10.377 1.00 55.81 111 MET A C 1
ATOM 893 O O . MET A 1 111 ? 13.380 -13.009 -10.072 1.00 55.81 111 MET A O 1
ATOM 897 N N . GLN A 1 112 ? 13.581 -15.218 -9.702 1.00 54.03 112 GLN A N 1
ATOM 898 C CA . GLN A 1 112 ? 12.762 -15.209 -8.492 1.00 54.03 112 GLN A CA 1
ATOM 899 C C . GLN A 1 112 ? 13.588 -14.643 -7.339 1.00 54.03 112 GLN A C 1
ATOM 901 O O . GLN A 1 112 ? 14.646 -15.179 -7.011 1.00 54.03 112 GLN A O 1
ATOM 906 N N . HIS A 1 113 ? 13.099 -13.581 -6.703 1.00 51.41 113 HIS A N 1
ATOM 907 C CA . HIS A 1 113 ? 13.614 -13.173 -5.404 1.00 51.41 113 HIS A CA 1
ATOM 908 C C . HIS A 1 113 ? 12.804 -13.858 -4.307 1.00 51.41 113 HIS A C 1
ATOM 910 O O . HIS A 1 113 ? 11.578 -13.945 -4.378 1.00 51.41 113 HIS A O 1
ATOM 916 N N . LYS A 1 114 ? 13.497 -14.334 -3.271 1.00 51.97 114 LYS A N 1
ATOM 917 C CA . LYS A 1 114 ? 12.868 -14.813 -2.039 1.00 51.97 114 LYS A CA 1
ATOM 918 C C . LYS A 1 114 ? 12.044 -13.654 -1.469 1.00 51.97 114 LYS A C 1
ATOM 920 O O . LYS A 1 114 ? 12.585 -12.563 -1.313 1.00 51.97 114 LYS A O 1
ATOM 925 N N . HIS A 1 115 ? 10.758 -13.865 -1.200 1.00 55.69 115 HIS A N 1
ATOM 926 C CA . HIS A 1 115 ? 9.935 -12.868 -0.519 1.00 55.69 115 HIS A CA 1
ATOM 927 C C . HIS A 1 115 ? 10.565 -12.585 0.855 1.00 55.69 115 HIS A C 1
ATOM 929 O O . HIS A 1 115 ? 10.625 -13.474 1.703 1.00 55.69 115 HIS A O 1
ATOM 935 N N . LEU A 1 116 ? 11.101 -11.379 1.056 1.00 60.50 116 LEU A N 1
ATOM 936 C CA . LEU A 1 116 ? 11.785 -10.982 2.293 1.00 60.50 116 LEU A CA 1
ATOM 937 C C . LEU A 1 116 ? 10.780 -10.392 3.292 1.00 60.50 116 LEU A C 1
ATOM 939 O O . LEU A 1 116 ? 11.009 -9.322 3.850 1.00 60.50 116 LEU A O 1
ATOM 943 N N . ALA A 1 117 ? 9.674 -11.106 3.524 1.00 68.88 117 ALA A N 1
ATOM 944 C CA . ALA A 1 117 ? 8.673 -10.798 4.552 1.00 68.88 117 ALA A CA 1
ATOM 945 C C . ALA A 1 117 ? 9.326 -10.401 5.892 1.00 68.88 117 ALA A C 1
ATOM 947 O O . ALA A 1 117 ? 8.896 -9.476 6.576 1.00 68.88 117 ALA A O 1
ATOM 948 N N . GLU A 1 118 ? 10.423 -11.073 6.238 1.00 76.50 118 GLU A N 1
ATOM 949 C CA . GLU A 1 118 ? 11.206 -10.803 7.439 1.00 76.50 118 GLU A CA 1
ATOM 950 C C . GLU A 1 118 ? 11.846 -9.405 7.459 1.00 76.50 118 GLU A C 1
ATOM 952 O O . GLU A 1 118 ? 11.813 -8.725 8.485 1.00 76.50 118 GLU A O 1
ATOM 957 N N . ASP A 1 119 ? 12.418 -8.955 6.343 1.00 78.00 119 ASP A N 1
ATOM 958 C CA . ASP A 1 119 ? 13.094 -7.657 6.276 1.00 78.00 119 ASP A CA 1
ATOM 959 C C . ASP A 1 119 ? 12.081 -6.511 6.271 1.00 78.00 119 ASP A C 1
ATOM 961 O O . ASP A 1 119 ? 12.296 -5.490 6.927 1.00 78.00 119 ASP A O 1
ATOM 965 N N . GLU A 1 120 ? 10.940 -6.700 5.601 1.00 77.06 120 GLU A N 1
ATOM 966 C CA . GLU A 1 120 ? 9.824 -5.755 5.663 1.00 77.06 120 GLU A CA 1
ATOM 967 C C . GLU A 1 120 ? 9.262 -5.654 7.080 1.00 77.06 120 GLU A C 1
ATOM 969 O O . GLU A 1 120 ? 9.102 -4.547 7.600 1.00 77.06 120 GLU A O 1
ATOM 974 N N . ARG A 1 121 ? 9.049 -6.792 7.753 1.00 86.06 121 ARG A N 1
ATOM 975 C CA . ARG A 1 121 ? 8.615 -6.813 9.154 1.00 86.06 121 ARG A CA 1
ATOM 976 C C . ARG A 1 121 ? 9.568 -6.030 10.047 1.00 86.06 121 ARG A C 1
ATOM 978 O O . ARG A 1 121 ? 9.124 -5.142 10.769 1.00 86.06 121 ARG A O 1
ATOM 985 N N . LYS A 1 122 ? 10.873 -6.316 9.976 1.00 88.06 122 LYS A N 1
ATOM 986 C CA . LYS A 1 122 ? 11.897 -5.603 10.760 1.00 88.06 122 LYS A CA 1
ATOM 987 C C . LYS A 1 122 ? 11.888 -4.103 10.477 1.00 88.06 122 LYS A C 1
ATOM 989 O O . LYS A 1 122 ? 12.024 -3.303 11.403 1.00 88.06 122 LYS A O 1
ATOM 994 N N . HIS A 1 123 ? 11.720 -3.714 9.212 1.00 86.94 123 HIS A N 1
ATOM 995 C CA . HIS A 1 123 ? 11.632 -2.312 8.822 1.00 86.94 123 HIS A CA 1
ATOM 996 C C . HIS A 1 123 ? 10.429 -1.613 9.467 1.00 86.94 123 HIS A C 1
ATOM 998 O O . HIS A 1 123 ? 10.603 -0.566 10.097 1.00 86.94 123 HIS A O 1
ATOM 1004 N N . PHE A 1 124 ? 9.232 -2.193 9.347 1.00 89.44 124 PHE A N 1
ATOM 1005 C CA . PHE A 1 124 ? 8.012 -1.615 9.908 1.00 89.44 124 PHE A CA 1
ATOM 1006 C C . PHE A 1 124 ? 8.016 -1.615 11.435 1.00 89.44 124 PHE A C 1
ATOM 1008 O O . PHE A 1 124 ? 7.670 -0.598 12.031 1.00 89.44 124 PHE A O 1
ATOM 1015 N N . ASP A 1 125 ? 8.491 -2.686 12.073 1.00 92.81 125 ASP A N 1
ATOM 1016 C CA . ASP A 1 125 ? 8.640 -2.737 13.528 1.00 92.81 125 ASP A CA 1
ATOM 1017 C C . ASP A 1 125 ? 9.560 -1.616 14.027 1.00 92.81 125 ASP A C 1
ATOM 1019 O O . ASP A 1 125 ? 9.191 -0.888 14.947 1.00 92.81 125 ASP A O 1
ATOM 1023 N N . SER A 1 126 ? 10.719 -1.421 13.385 1.00 92.44 126 SER A N 1
ATOM 1024 C CA . SER A 1 126 ? 11.641 -0.337 13.745 1.00 92.44 126 SER A CA 1
ATOM 1025 C C . SER A 1 126 ? 11.008 1.044 13.565 1.00 92.44 126 SER A C 1
ATOM 1027 O O . SER A 1 126 ? 11.287 1.966 14.334 1.00 92.44 126 SER A O 1
ATOM 1029 N N . LEU A 1 127 ? 10.168 1.214 12.544 1.00 90.69 127 LEU A N 1
ATOM 1030 C CA . LEU A 1 127 ? 9.501 2.482 12.280 1.00 90.69 127 LEU A CA 1
ATOM 1031 C C . LEU A 1 127 ? 8.415 2.783 13.321 1.00 90.69 127 LEU A C 1
ATOM 1033 O O . LEU A 1 127 ? 8.365 3.907 13.828 1.00 90.69 127 LEU A O 1
ATOM 1037 N N . VAL A 1 128 ? 7.623 1.777 13.702 1.00 94.56 128 VAL A N 1
ATOM 1038 C CA . VAL A 1 128 ? 6.614 1.893 14.764 1.00 94.56 128 VAL A CA 1
ATOM 1039 C C . VAL A 1 128 ? 7.273 2.193 16.106 1.00 94.56 128 VAL A C 1
ATOM 1041 O O . VAL A 1 128 ? 6.790 3.051 16.832 1.00 94.56 128 VAL A O 1
ATOM 1044 N N . GLU A 1 129 ? 8.407 1.574 16.429 1.00 94.12 129 GLU A N 1
ATOM 1045 C CA . GLU A 1 129 ? 9.140 1.900 17.663 1.00 94.12 129 GLU A CA 1
ATOM 1046 C C . GLU A 1 129 ? 9.624 3.347 17.693 1.00 94.12 129 GLU A C 1
ATOM 1048 O O . GLU A 1 129 ? 9.541 4.013 18.721 1.00 94.12 129 GLU A O 1
ATOM 1053 N N . LYS A 1 130 ? 10.127 3.843 16.562 1.00 93.06 130 LYS A N 1
ATOM 1054 C CA . LYS A 1 130 ? 10.680 5.198 16.474 1.00 93.06 130 LYS A CA 1
ATOM 1055 C C . LYS A 1 130 ? 9.607 6.277 16.425 1.00 93.06 130 LYS A C 1
ATOM 1057 O O . LYS A 1 130 ? 9.877 7.408 16.813 1.00 93.06 130 LYS A O 1
ATOM 1062 N N . THR A 1 131 ? 8.440 5.970 15.864 1.00 91.88 131 THR A N 1
ATOM 1063 C CA . THR A 1 131 ? 7.469 7.003 15.466 1.00 91.88 131 THR A CA 1
ATOM 1064 C C . THR A 1 131 ? 6.038 6.750 15.920 1.00 91.88 131 THR A C 1
ATOM 1066 O O . THR A 1 131 ? 5.198 7.632 15.776 1.00 91.88 131 THR A O 1
ATOM 1069 N N . GLY A 1 132 ? 5.742 5.559 16.436 1.00 91.75 132 GLY A N 1
ATOM 1070 C CA . GLY A 1 132 ? 4.384 5.094 16.701 1.00 91.75 132 GLY A CA 1
ATOM 1071 C C . GLY A 1 132 ? 3.595 4.721 15.444 1.00 91.75 132 GLY A C 1
ATOM 1072 O O . GLY A 1 132 ? 2.437 4.350 15.573 1.00 91.75 132 GLY A O 1
ATOM 1073 N N . GLU A 1 133 ? 4.191 4.804 14.249 1.00 91.00 133 GLU A N 1
ATOM 1074 C CA . GLU A 1 133 ? 3.515 4.651 12.958 1.00 91.00 133 GLU A CA 1
ATOM 1075 C C . GLU A 1 133 ? 4.300 3.784 11.969 1.00 91.00 133 GLU A C 1
ATOM 1077 O O . GLU A 1 133 ? 5.513 3.642 12.079 1.00 91.00 133 GLU A O 1
ATOM 1082 N N . THR A 1 134 ? 3.617 3.228 10.962 1.00 85.19 134 THR A N 1
ATOM 1083 C CA . THR A 1 134 ? 4.253 2.445 9.877 1.00 85.19 134 THR A CA 1
ATOM 1084 C C . THR A 1 134 ? 4.621 3.294 8.659 1.00 85.19 134 THR A C 1
ATOM 1086 O O . THR A 1 134 ? 5.221 2.801 7.705 1.00 85.19 134 THR A O 1
ATOM 1089 N N . TYR A 1 135 ? 4.273 4.585 8.661 1.00 82.88 135 TYR A N 1
ATOM 1090 C CA . TYR A 1 135 ? 4.573 5.491 7.558 1.00 82.88 135 TYR A CA 1
ATOM 1091 C C . TYR A 1 135 ? 4.672 6.948 8.019 1.00 82.88 135 TYR A C 1
ATOM 1093 O O . TYR A 1 135 ? 3.698 7.537 8.479 1.00 82.88 135 TYR A O 1
ATOM 1101 N N . TYR A 1 136 ? 5.819 7.595 7.781 1.00 79.00 136 TYR A N 1
ATOM 1102 C CA . TYR A 1 136 ? 6.038 9.010 8.130 1.00 79.00 136 TYR A CA 1
ATOM 1103 C C . TYR A 1 136 ? 4.993 9.970 7.545 1.00 79.00 136 TYR A C 1
ATOM 1105 O O . TYR A 1 136 ? 4.740 11.038 8.101 1.00 79.00 136 TYR A O 1
ATOM 1113 N N . GLY A 1 137 ? 4.390 9.633 6.401 1.00 77.50 137 GLY A N 1
ATOM 1114 C CA . GLY A 1 137 ? 3.347 10.468 5.811 1.00 77.50 137 GLY A CA 1
ATOM 1115 C C . GLY A 1 137 ? 2.061 10.514 6.640 1.00 77.50 137 GLY A C 1
ATOM 1116 O O . GLY A 1 137 ? 1.327 11.492 6.503 1.00 77.50 137 GLY A O 1
ATOM 1117 N N . ASN A 1 138 ? 1.822 9.527 7.512 1.00 84.25 138 ASN A N 1
ATOM 1118 C CA . ASN A 1 138 ? 0.684 9.503 8.436 1.00 84.25 138 ASN A CA 1
ATOM 1119 C C . ASN A 1 138 ? 0.825 10.543 9.554 1.00 84.25 138 ASN A C 1
ATOM 1121 O O . ASN A 1 138 ? -0.176 11.039 10.056 1.00 84.25 138 ASN A O 1
ATOM 1125 N N . LEU A 1 139 ? 2.057 10.943 9.880 1.00 84.69 139 LEU A N 1
ATOM 1126 C CA . LEU A 1 139 ? 2.349 11.948 10.909 1.00 84.69 139 LEU A CA 1
ATOM 1127 C C . LEU A 1 139 ? 2.097 13.386 10.429 1.00 84.69 139 LEU A C 1
ATOM 1129 O O . LEU A 1 139 ? 2.172 14.335 11.205 1.00 84.69 139 LEU A O 1
ATOM 1133 N N . ARG A 1 140 ? 1.840 13.583 9.131 1.00 86.38 140 ARG A N 1
ATOM 1134 C CA . ARG A 1 140 ? 1.623 14.917 8.561 1.00 86.38 140 ARG A CA 1
ATOM 1135 C C . ARG A 1 140 ? 0.176 15.369 8.785 1.00 86.38 140 ARG A C 1
ATOM 1137 O O . ARG A 1 140 ? -0.728 14.557 8.599 1.00 86.38 140 ARG A O 1
ATOM 1144 N N . PRO A 1 141 ? -0.091 16.673 8.994 1.00 83.31 141 PRO A N 1
ATOM 1145 C CA . PRO A 1 141 ? -1.458 17.184 9.171 1.00 83.31 141 PRO A CA 1
ATOM 1146 C C . PRO A 1 141 ? -2.434 16.792 8.046 1.00 83.31 141 PRO A C 1
ATOM 1148 O O . PRO A 1 141 ? -3.611 16.526 8.280 1.00 83.31 141 PRO A O 1
ATOM 1151 N N . VAL A 1 142 ? -1.933 16.685 6.810 1.00 84.31 142 VAL A N 1
ATOM 1152 C CA . VAL A 1 142 ? -2.728 16.290 5.634 1.00 84.31 142 VAL A CA 1
ATOM 1153 C C . VAL A 1 142 ? -3.223 14.837 5.682 1.00 84.31 142 VAL A C 1
ATOM 1155 O O . VAL A 1 142 ? -4.157 14.490 4.956 1.00 84.31 142 VAL A O 1
ATOM 1158 N N . ALA A 1 143 ? -2.630 13.977 6.517 1.00 84.75 143 ALA A N 1
ATOM 1159 C CA . ALA A 1 143 ? -3.019 12.575 6.639 1.00 84.75 143 ALA A CA 1
ATOM 1160 C C . ALA A 1 143 ? -4.492 12.438 7.034 1.00 84.75 143 ALA A C 1
ATOM 1162 O O . ALA A 1 143 ? -5.227 11.708 6.370 1.00 84.75 143 ALA A O 1
ATOM 1163 N N . LYS A 1 144 ? -4.952 13.230 8.013 1.00 88.81 144 LYS A N 1
ATOM 1164 C CA . LYS A 1 144 ? -6.357 13.269 8.448 1.00 88.81 144 LYS A CA 1
ATOM 1165 C C . LYS A 1 144 ? -7.314 13.460 7.270 1.00 88.81 144 LYS A C 1
ATOM 1167 O O . LYS A 1 144 ? -8.238 12.675 7.087 1.00 88.81 144 LYS A O 1
ATOM 1172 N N . ILE A 1 145 ? -7.055 14.459 6.424 1.00 88.44 145 ILE A N 1
ATOM 1173 C CA . ILE A 1 145 ? -7.898 14.759 5.255 1.00 88.44 145 ILE A CA 1
ATOM 1174 C C . ILE A 1 145 ? -7.877 13.593 4.256 1.00 88.44 145 ILE A C 1
ATOM 1176 O O . ILE A 1 145 ? -8.917 13.220 3.713 1.00 88.44 145 ILE A O 1
ATOM 1180 N N . ARG A 1 146 ? -6.702 12.997 4.016 1.00 86.38 146 ARG A N 1
ATOM 1181 C CA . ARG A 1 146 ? -6.542 11.869 3.083 1.00 86.38 146 ARG A CA 1
ATOM 1182 C C . ARG A 1 146 ? -7.310 10.635 3.541 1.00 86.38 146 ARG A C 1
ATOM 1184 O O . ARG A 1 146 ? -8.036 10.054 2.738 1.00 86.38 146 ARG A O 1
ATOM 1191 N N . PHE A 1 147 ? -7.178 10.257 4.810 1.00 88.81 147 PHE A N 1
ATOM 1192 C CA . PHE A 1 147 ? -7.874 9.094 5.352 1.00 88.81 147 PHE A CA 1
ATOM 1193 C C . PHE A 1 147 ? -9.383 9.315 5.440 1.00 88.81 147 PHE A C 1
ATOM 1195 O O . PHE A 1 147 ? -10.135 8.426 5.057 1.00 88.81 147 PHE A O 1
ATOM 1202 N N . GLN A 1 148 ? -9.842 10.510 5.827 1.00 90.56 148 GLN A N 1
ATOM 1203 C CA . GLN A 1 148 ? -11.273 10.829 5.829 1.00 90.56 148 GLN A CA 1
ATOM 1204 C C . GLN A 1 148 ? -11.898 10.723 4.434 1.00 90.56 148 GLN A C 1
ATOM 1206 O O . GLN A 1 148 ? -12.974 10.147 4.287 1.00 90.56 148 GLN A O 1
ATOM 1211 N N . ARG A 1 149 ? -11.236 11.265 3.402 1.00 87.81 149 ARG A N 1
ATOM 1212 C CA . ARG A 1 149 ? -11.714 11.159 2.012 1.00 87.81 149 ARG A CA 1
ATOM 1213 C C . ARG A 1 149 ? -11.750 9.707 1.547 1.00 87.81 149 ARG A C 1
ATOM 1215 O O . ARG A 1 149 ? -12.777 9.258 1.053 1.00 87.81 149 ARG A O 1
ATOM 1222 N N . LYS A 1 150 ? -10.671 8.964 1.795 1.00 88.12 150 LYS A N 1
ATOM 1223 C CA . LYS A 1 150 ? -10.568 7.547 1.435 1.00 88.12 150 LYS A CA 1
ATOM 1224 C C . LYS A 1 150 ? -11.637 6.691 2.110 1.00 88.12 150 LYS A C 1
ATOM 1226 O O . LYS A 1 150 ? -12.268 5.877 1.449 1.00 88.12 150 LYS A O 1
ATOM 1231 N N . ALA A 1 151 ? -11.871 6.897 3.405 1.00 90.19 151 ALA A N 1
ATOM 1232 C CA . ALA A 1 151 ? -12.923 6.198 4.130 1.00 90.19 151 ALA A CA 1
ATOM 1233 C C . ALA A 1 151 ? -14.295 6.475 3.499 1.00 90.19 151 ALA A C 1
ATOM 1235 O O . ALA A 1 151 ? -15.028 5.536 3.218 1.00 90.19 151 ALA A O 1
ATOM 1236 N N . LYS A 1 152 ? -14.621 7.737 3.183 1.00 90.25 152 LYS A N 1
ATOM 1237 C CA . LYS A 1 152 ? -15.885 8.082 2.506 1.00 90.25 152 LYS A CA 1
ATOM 1238 C C . LYS A 1 152 ? -16.039 7.403 1.143 1.00 90.25 152 LYS A C 1
ATOM 1240 O O . LYS A 1 152 ? -17.124 6.918 0.844 1.00 90.25 152 LYS A O 1
ATOM 1245 N N . GLU A 1 153 ? -14.976 7.342 0.344 1.00 85.88 153 GLU A N 1
ATOM 1246 C CA . GLU A 1 153 ? -14.989 6.637 -0.945 1.00 85.88 153 GLU A CA 1
ATOM 1247 C C . GLU A 1 153 ? -15.258 5.138 -0.764 1.00 85.88 153 GLU A C 1
ATOM 1249 O O . GLU A 1 153 ? -16.174 4.605 -1.387 1.00 85.88 153 GLU A O 1
ATOM 1254 N N . ILE A 1 154 ? -14.529 4.473 0.142 1.00 85.62 154 ILE A N 1
ATOM 1255 C CA . ILE A 1 154 ? -14.726 3.049 0.471 1.00 85.62 154 ILE A CA 1
ATOM 1256 C C . ILE A 1 154 ? -16.169 2.789 0.916 1.00 85.62 154 ILE A C 1
ATOM 1258 O O . ILE A 1 154 ? -16.817 1.871 0.420 1.00 85.62 154 ILE A O 1
ATOM 1262 N N . LEU A 1 155 ? -16.694 3.622 1.816 1.00 88.94 155 LEU A N 1
ATOM 1263 C CA . LEU A 1 155 ? -18.070 3.508 2.297 1.00 88.94 155 LEU A CA 1
ATOM 1264 C C . LEU A 1 155 ? -19.099 3.709 1.179 1.00 88.94 155 LEU A C 1
ATOM 1266 O O . LEU A 1 155 ? -20.137 3.051 1.189 1.00 88.94 155 LEU A O 1
ATOM 1270 N N . GLY A 1 156 ? -18.798 4.566 0.201 1.00 87.56 156 GLY A N 1
ATOM 1271 C CA . GLY A 1 156 ? -19.612 4.736 -1.000 1.00 87.56 156 GLY A CA 1
ATOM 1272 C C . GLY A 1 156 ? -19.757 3.440 -1.804 1.00 87.56 156 GLY A C 1
ATOM 1273 O O . GLY A 1 156 ? -20.853 3.143 -2.275 1.00 87.56 156 GLY A O 1
ATOM 1274 N N . PHE A 1 157 ? -18.697 2.630 -1.896 1.00 83.38 157 PHE A N 1
ATOM 1275 C CA . PHE A 1 157 ? -18.738 1.331 -2.582 1.00 83.38 157 PHE A CA 1
ATOM 1276 C C . PHE A 1 157 ? -19.528 0.258 -1.821 1.00 83.38 157 PHE A C 1
ATOM 1278 O O . PHE A 1 157 ? -20.124 -0.612 -2.450 1.00 83.38 157 PHE A O 1
ATOM 1285 N N . LEU A 1 158 ? -19.572 0.321 -0.487 1.00 84.81 158 LEU A N 1
ATOM 1286 C CA . LEU A 1 158 ? -20.318 -0.639 0.343 1.00 84.81 158 LEU A CA 1
ATOM 1287 C C . LEU A 1 158 ? -21.841 -0.435 0.286 1.00 84.81 158 LEU A C 1
ATOM 1289 O O . LEU A 1 158 ? -22.613 -1.319 0.673 1.00 84.81 158 LEU A O 1
ATOM 1293 N N . GLY A 1 159 ? -22.289 0.736 -0.172 1.00 83.88 159 GLY A N 1
ATOM 1294 C CA . GLY A 1 159 ? -23.702 1.077 -0.279 1.00 83.88 159 GLY A CA 1
ATOM 1295 C C . GLY A 1 159 ? -24.452 0.967 1.057 1.00 83.88 159 GLY A C 1
ATOM 1296 O O . GLY A 1 159 ? -23.952 1.335 2.122 1.00 83.88 159 GLY A O 1
ATOM 1297 N N . LYS A 1 160 ? -25.693 0.466 0.997 1.00 88.19 160 LYS A N 1
ATOM 1298 C CA . LYS A 1 160 ? -26.616 0.375 2.147 1.00 88.19 160 LYS A CA 1
ATOM 1299 C C . LYS A 1 160 ? -26.555 -0.963 2.896 1.00 88.19 160 LYS A C 1
ATOM 1301 O O . LYS A 1 160 ? -27.422 -1.222 3.731 1.00 88.19 160 LYS A O 1
ATOM 1306 N N . LYS A 1 161 ? -25.577 -1.830 2.604 1.00 88.50 161 LYS A N 1
ATOM 1307 C CA . LYS A 1 161 ? -25.451 -3.122 3.293 1.00 88.50 161 LYS A CA 1
ATOM 1308 C C . LYS A 1 161 ? -25.252 -2.893 4.796 1.00 88.50 161 LYS A C 1
ATOM 1310 O O . LYS A 1 161 ? -24.429 -2.062 5.187 1.00 88.50 161 LYS A O 1
ATOM 1315 N N . LYS A 1 162 ? -26.023 -3.609 5.621 1.00 93.12 162 LYS A N 1
ATOM 1316 C CA . LYS A 1 162 ? -25.901 -3.596 7.087 1.00 93.12 162 LYS A CA 1
ATOM 1317 C C . LYS A 1 162 ? -24.789 -4.544 7.527 1.00 93.12 162 LYS A C 1
ATOM 1319 O O . LYS A 1 162 ? -24.702 -5.644 6.985 1.00 93.12 162 LYS A O 1
ATOM 1324 N N . ASN A 1 163 ? -23.993 -4.122 8.509 1.00 93.50 163 ASN A N 1
ATOM 1325 C CA . ASN A 1 163 ? -22.903 -4.905 9.099 1.00 93.50 163 ASN A CA 1
ATOM 1326 C C . ASN A 1 163 ? -21.941 -5.546 8.074 1.00 93.50 163 ASN A C 1
ATOM 1328 O O . ASN A 1 163 ? -21.655 -6.742 8.188 1.00 93.50 163 ASN A O 1
ATOM 1332 N N . PRO A 1 164 ? -21.474 -4.826 7.032 1.00 94.69 164 PRO A N 1
ATOM 1333 C CA . PRO A 1 164 ? -20.619 -5.447 6.036 1.00 94.69 164 PRO A CA 1
ATOM 1334 C C . PRO A 1 164 ? -19.266 -5.822 6.653 1.00 94.69 164 PRO A C 1
ATOM 1336 O O . PRO A 1 164 ? -18.719 -5.087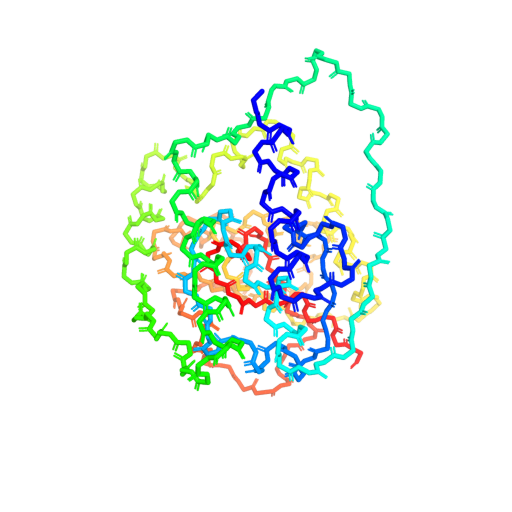 7.484 1.00 94.69 164 PRO A O 1
ATOM 1339 N N . LYS A 1 165 ? -18.730 -6.970 6.233 1.00 95.50 165 LYS A N 1
ATOM 1340 C CA . LYS A 1 165 ? -17.453 -7.494 6.719 1.00 95.50 165 LYS A CA 1
ATOM 1341 C C . LYS A 1 165 ? -16.313 -7.045 5.811 1.00 95.50 165 LYS A C 1
ATOM 1343 O O . LYS A 1 165 ? -16.322 -7.331 4.615 1.00 95.50 165 LYS A O 1
ATOM 1348 N N . ILE A 1 166 ? -15.319 -6.370 6.371 1.00 94.44 166 ILE A N 1
ATOM 1349 C CA . ILE A 1 166 ? -14.190 -5.789 5.643 1.00 94.44 166 ILE A CA 1
ATOM 1350 C C . ILE A 1 166 ? -12.892 -6.445 6.101 1.00 94.44 166 ILE A C 1
ATOM 1352 O O . ILE A 1 166 ? -12.654 -6.569 7.300 1.00 94.44 166 ILE A O 1
ATOM 1356 N N . LEU A 1 167 ? -12.043 -6.821 5.146 1.00 94.31 167 LEU A N 1
ATOM 1357 C CA . LEU A 1 167 ? -10.639 -7.130 5.406 1.00 94.31 167 LEU A CA 1
ATOM 1358 C C . LEU A 1 167 ? -9.787 -5.911 5.063 1.00 94.31 167 LEU A C 1
ATOM 1360 O O . LEU A 1 167 ? -9.747 -5.500 3.904 1.00 94.31 167 LEU A O 1
ATOM 1364 N N . GLU A 1 168 ? -9.072 -5.369 6.038 1.00 92.19 168 GLU A N 1
ATOM 1365 C CA . GLU A 1 168 ? -7.969 -4.447 5.805 1.00 92.19 168 GLU A CA 1
ATOM 1366 C C . GLU A 1 168 ? -6.648 -5.227 5.836 1.00 92.19 168 GLU A C 1
ATOM 1368 O O . GLU A 1 168 ? -6.166 -5.613 6.899 1.00 92.19 168 GLU A O 1
ATOM 1373 N N . TYR A 1 169 ? -6.054 -5.488 4.670 1.00 89.12 169 TYR A N 1
ATOM 1374 C CA . TYR A 1 169 ? -4.695 -6.034 4.621 1.00 89.12 169 TYR A CA 1
ATOM 1375 C C . TYR A 1 169 ? -3.684 -4.893 4.708 1.00 89.12 169 TYR A C 1
ATOM 1377 O O . TYR A 1 169 ? -3.966 -3.805 4.214 1.00 89.12 169 TYR A O 1
ATOM 1385 N N . GLY A 1 170 ? -2.535 -5.140 5.345 1.00 89.81 170 GLY A N 1
ATOM 1386 C CA . GLY A 1 170 ? -1.536 -4.121 5.688 1.00 89.81 170 GLY A CA 1
ATOM 1387 C C . GLY A 1 170 ? -2.130 -2.946 6.467 1.00 89.81 170 GLY A C 1
ATOM 1388 O O . GLY A 1 170 ? -1.924 -1.785 6.110 1.00 89.81 170 GLY A O 1
ATOM 1389 N N . CYS A 1 171 ? -2.930 -3.246 7.494 1.00 93.19 171 CYS A N 1
ATOM 1390 C CA . CYS A 1 171 ? -3.684 -2.248 8.252 1.00 93.19 171 CYS A CA 1
ATOM 1391 C C . CYS A 1 171 ? -2.801 -1.281 9.058 1.00 93.19 171 CYS A C 1
ATOM 1393 O O . CYS A 1 171 ? -3.293 -0.269 9.566 1.00 93.19 171 CYS A O 1
ATOM 1395 N N . GLY A 1 172 ? -1.507 -1.581 9.208 1.00 94.12 172 GLY A N 1
ATOM 1396 C CA . GLY A 1 172 ? -0.579 -0.820 10.029 1.00 94.12 172 GLY A CA 1
ATOM 1397 C C . GLY A 1 172 ? -1.123 -0.615 11.439 1.00 94.12 172 GLY A C 1
ATOM 1398 O O . GLY A 1 172 ? -1.552 -1.553 12.108 1.00 94.12 172 GLY A O 1
ATOM 1399 N N . THR A 1 173 ? -1.133 0.639 11.876 1.00 95.81 173 THR A N 1
ATOM 1400 C CA . THR A 1 173 ? -1.631 1.082 13.186 1.00 95.81 173 THR A CA 1
ATOM 1401 C C . THR A 1 173 ? -3.151 1.280 13.242 1.00 95.81 173 THR A C 1
ATOM 1403 O O . THR A 1 173 ? -3.672 1.732 14.261 1.00 95.81 173 THR A O 1
ATOM 1406 N N . GLY A 1 174 ? -3.882 0.946 12.171 1.00 95.12 174 GLY A N 1
ATOM 1407 C CA . GLY A 1 174 ? -5.346 0.971 12.138 1.00 95.12 174 GLY A CA 1
ATOM 1408 C C . GLY A 1 174 ? -5.977 2.335 11.839 1.00 95.12 174 GLY A C 1
ATOM 1409 O O . GLY A 1 174 ? -7.167 2.514 12.093 1.00 95.12 174 GLY A O 1
ATOM 1410 N N . ILE A 1 175 ? -5.236 3.310 11.294 1.00 94.75 175 ILE A N 1
ATOM 1411 C CA . ILE A 1 175 ? -5.784 4.654 11.012 1.00 94.75 175 ILE A CA 1
ATOM 1412 C C . ILE A 1 175 ? -6.996 4.593 10.070 1.00 94.75 175 ILE A C 1
ATOM 1414 O O . ILE A 1 175 ? -7.997 5.270 10.305 1.00 94.75 175 ILE A O 1
ATOM 1418 N N . LEU A 1 176 ? -6.937 3.810 8.989 1.00 93.75 176 LEU A N 1
ATOM 1419 C CA . LEU A 1 176 ? -8.062 3.732 8.055 1.00 93.75 176 LEU A CA 1
ATOM 1420 C C . LEU A 1 176 ? -9.277 3.062 8.711 1.00 93.75 176 LEU A C 1
ATOM 1422 O O . LEU A 1 176 ? -10.366 3.636 8.643 1.00 93.75 176 LEU A O 1
ATOM 1426 N N . ALA A 1 177 ? -9.091 1.924 9.390 1.00 96.06 177 ALA A N 1
ATOM 1427 C CA . ALA A 1 177 ? -10.131 1.291 10.202 1.00 96.06 177 ALA A CA 1
ATOM 1428 C C . ALA A 1 177 ? -10.775 2.269 11.199 1.00 96.06 177 ALA A C 1
ATOM 1430 O O . ALA A 1 177 ? -12.000 2.302 11.309 1.00 96.06 177 ALA A O 1
ATOM 1431 N N . GLN A 1 178 ? -9.983 3.121 11.862 1.00 96.44 178 GLN A N 1
ATOM 1432 C CA . GLN A 1 178 ? -10.492 4.152 12.770 1.00 96.44 178 GLN A CA 1
ATOM 1433 C C . GLN A 1 178 ? -11.501 5.073 12.079 1.00 96.44 178 GLN A C 1
ATOM 1435 O O . GLN A 1 178 ? -12.603 5.269 12.586 1.00 96.44 178 GLN A O 1
ATOM 1440 N N . TYR A 1 179 ? -11.155 5.626 10.913 1.00 95.75 179 TYR A N 1
ATOM 1441 C CA . TYR A 1 179 ? -12.063 6.512 10.181 1.00 95.75 179 TYR A CA 1
ATOM 1442 C C . TYR A 1 179 ? -13.275 5.772 9.610 1.00 95.75 179 TYR A C 1
ATOM 1444 O O . TYR A 1 179 ? -14.376 6.320 9.616 1.00 95.75 179 TYR A O 1
ATOM 1452 N N . LEU A 1 180 ? -13.099 4.535 9.141 1.00 95.06 180 LEU A N 1
ATOM 1453 C CA . LEU A 1 180 ? -14.206 3.698 8.679 1.00 95.06 180 LEU A CA 1
ATOM 1454 C C . LEU A 1 180 ? -15.229 3.476 9.803 1.00 95.06 180 LEU A C 1
ATOM 1456 O O . LEU A 1 180 ? -16.410 3.751 9.603 1.00 95.06 180 LEU A O 1
ATOM 1460 N N . LEU A 1 181 ? -14.775 3.077 10.995 1.00 96.75 181 LEU A N 1
ATOM 1461 C CA . LEU A 1 181 ? -15.625 2.829 12.165 1.00 96.75 181 LEU A CA 1
ATOM 1462 C C . LEU A 1 181 ? -16.232 4.110 12.749 1.00 96.75 181 LEU A C 1
ATOM 1464 O O . LEU A 1 181 ? -17.349 4.079 13.256 1.00 96.75 181 LEU A O 1
ATOM 1468 N N . GLN A 1 182 ? -15.543 5.251 12.653 1.00 95.81 182 GLN A N 1
ATOM 1469 C CA . GLN A 1 182 ? -16.110 6.551 13.036 1.00 95.81 182 GLN A CA 1
ATOM 1470 C C . GLN A 1 182 ? -17.310 6.942 12.166 1.00 95.81 182 GLN A C 1
ATOM 1472 O O . GLN A 1 182 ? -18.280 7.497 12.676 1.00 95.81 182 GLN A O 1
ATOM 1477 N N . PHE A 1 183 ? -17.255 6.674 10.859 1.00 95.12 183 PHE A N 1
ATOM 1478 C CA . PHE A 1 183 ? -18.348 7.001 9.940 1.00 95.12 183 PHE A CA 1
ATOM 1479 C C . PHE A 1 183 ? -19.431 5.916 9.877 1.00 95.12 183 PHE A C 1
ATOM 1481 O O . PHE A 1 183 ? -20.596 6.231 9.636 1.00 95.12 183 PHE A O 1
ATOM 1488 N N . ARG A 1 184 ? -19.061 4.647 10.074 1.00 94.69 184 ARG A N 1
ATOM 1489 C CA . ARG A 1 184 ? -19.960 3.486 10.083 1.00 94.69 184 ARG A CA 1
ATOM 1490 C C . ARG A 1 184 ? -19.579 2.543 11.235 1.00 94.69 184 ARG A C 1
ATOM 1492 O O . ARG A 1 184 ? -18.816 1.599 11.033 1.00 94.69 184 ARG A O 1
ATOM 1499 N N . PRO A 1 185 ? -20.113 2.773 12.448 1.00 95.69 185 PRO A N 1
ATOM 1500 C CA . PRO A 1 185 ? -19.806 1.944 13.615 1.00 95.69 185 PRO A CA 1
ATOM 1501 C C . PRO A 1 185 ? -20.270 0.488 13.507 1.00 95.69 185 PRO A C 1
ATOM 1503 O O . PRO A 1 185 ? -19.857 -0.330 14.320 1.00 95.69 185 PRO A O 1
ATOM 1506 N N . ASP A 1 186 ? -21.122 0.156 12.535 1.00 95.62 186 ASP A N 1
ATOM 1507 C CA . ASP A 1 186 ? -21.665 -1.186 12.307 1.00 95.62 186 ASP A CA 1
ATOM 1508 C C . ASP A 1 186 ? -20.733 -2.105 11.493 1.00 95.62 186 ASP A C 1
ATOM 1510 O O . ASP A 1 186 ? -20.992 -3.301 11.391 1.00 95.62 186 ASP A O 1
ATOM 1514 N N . LEU A 1 187 ? -19.645 -1.585 10.915 1.00 96.62 187 LEU A N 1
ATOM 1515 C CA . LEU A 1 187 ? -18.695 -2.382 10.127 1.00 96.62 187 LEU A CA 1
ATOM 1516 C C . LEU A 1 187 ? -18.037 -3.488 10.956 1.00 96.62 187 LEU A C 1
ATOM 1518 O O . LEU A 1 187 ? -17.522 -3.219 12.034 1.00 96.62 187 LEU A O 1
ATOM 1522 N N . ALA A 1 188 ? -17.946 -4.704 10.423 1.00 97.31 188 ALA A N 1
ATOM 1523 C CA . ALA A 1 188 ? -17.083 -5.734 10.999 1.00 97.31 188 ALA A CA 1
ATOM 1524 C C . ALA A 1 188 ? -15.718 -5.691 10.300 1.00 97.31 188 ALA A C 1
ATOM 1526 O O . ALA A 1 188 ? -15.640 -6.002 9.113 1.00 97.31 188 ALA A O 1
ATOM 1527 N N . ILE A 1 189 ? -14.654 -5.291 11.000 1.00 97.25 189 ILE A N 1
ATOM 1528 C CA . ILE A 1 189 ? -13.317 -5.120 10.410 1.00 97.25 189 ILE A CA 1
ATOM 1529 C C . ILE A 1 189 ? -12.364 -6.200 10.920 1.00 97.25 189 ILE A C 1
ATOM 1531 O O . ILE A 1 189 ? -12.148 -6.331 12.120 1.00 97.25 189 ILE A O 1
ATOM 1535 N N . GLU A 1 190 ? -11.752 -6.925 9.989 1.00 96.94 190 GLU A N 1
ATOM 1536 C CA . GLU A 1 190 ? -10.569 -7.754 10.225 1.00 96.94 190 GLU A CA 1
ATOM 1537 C C . GLU A 1 190 ? -9.355 -7.029 9.641 1.00 96.94 190 GLU A C 1
ATOM 1539 O O . GLU A 1 190 ? -9.336 -6.719 8.453 1.00 96.94 190 GLU A O 1
ATOM 1544 N N . GLY A 1 191 ? -8.346 -6.744 10.453 1.00 95.38 191 GLY A N 1
ATOM 1545 C CA . GLY A 1 191 ? -7.099 -6.119 10.032 1.00 95.38 191 GLY A CA 1
ATOM 1546 C C . GLY A 1 191 ? -5.929 -7.088 10.141 1.00 95.38 191 GLY A C 1
ATOM 1547 O O . GLY A 1 191 ? -5.754 -7.747 11.169 1.00 95.38 191 GLY A O 1
ATOM 1548 N N . ILE A 1 192 ? -5.103 -7.159 9.101 1.00 94.50 192 ILE A N 1
ATOM 1549 C CA . ILE A 1 192 ? -3.830 -7.880 9.158 1.00 94.50 192 ILE A CA 1
ATOM 1550 C C . ILE A 1 192 ? -2.671 -6.971 8.788 1.00 94.50 192 ILE A C 1
ATOM 1552 O O . ILE A 1 192 ? -2.788 -6.140 7.892 1.00 94.50 192 ILE A O 1
ATOM 1556 N N . ASP A 1 193 ? -1.533 -7.162 9.437 1.00 93.31 193 ASP A N 1
ATOM 1557 C CA . ASP A 1 193 ? -0.286 -6.495 9.082 1.00 93.31 193 ASP A CA 1
ATOM 1558 C C . ASP A 1 193 ? 0.893 -7.415 9.389 1.00 93.31 193 ASP A C 1
ATOM 1560 O O . ASP A 1 193 ? 0.837 -8.224 10.316 1.00 93.31 193 ASP A O 1
ATOM 1564 N N . ILE A 1 194 ? 1.968 -7.300 8.616 1.00 90.69 194 ILE A N 1
ATOM 1565 C CA . ILE A 1 194 ? 3.163 -8.114 8.825 1.00 90.69 194 ILE A CA 1
ATOM 1566 C C . ILE A 1 194 ? 3.894 -7.736 10.122 1.00 90.69 194 ILE A C 1
ATOM 1568 O O . ILE A 1 194 ? 4.598 -8.575 10.682 1.00 90.69 194 ILE A O 1
ATOM 1572 N N . SER A 1 195 ? 3.716 -6.498 10.606 1.00 93.94 195 SER A N 1
ATOM 1573 C CA . SER A 1 195 ? 4.323 -5.947 11.821 1.00 93.94 195 SER A CA 1
ATOM 1574 C C . SER A 1 195 ? 3.472 -6.233 13.067 1.00 93.94 195 SER A C 1
ATOM 1576 O O . SER A 1 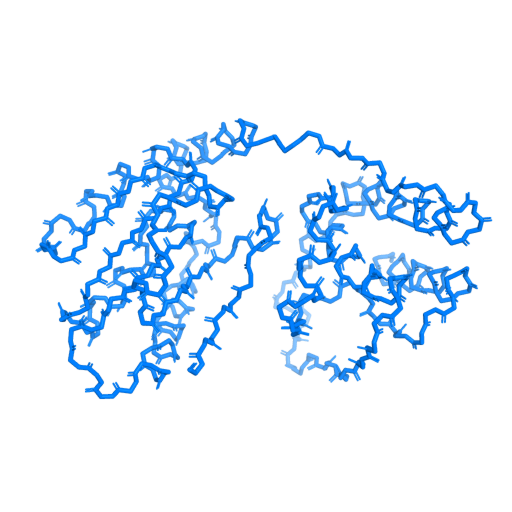195 ? 2.419 -5.614 13.265 1.00 93.94 195 SER A O 1
ATOM 1578 N N . PRO A 1 196 ? 3.934 -7.095 13.995 1.00 95.94 196 PRO A N 1
ATOM 1579 C CA . PRO A 1 196 ? 3.254 -7.294 15.272 1.00 95.94 196 PRO A CA 1
ATOM 1580 C C . PRO A 1 196 ? 3.207 -6.017 16.117 1.00 95.94 196 PRO A C 1
ATOM 1582 O O . PRO A 1 196 ? 2.247 -5.815 16.864 1.00 95.94 196 PRO A O 1
ATOM 1585 N N . LYS A 1 197 ? 4.208 -5.133 15.988 1.00 96.88 197 LYS A N 1
ATOM 1586 C CA . LYS A 1 197 ? 4.226 -3.850 16.701 1.00 96.88 197 LYS A CA 1
ATOM 1587 C C . LYS A 1 197 ? 3.129 -2.912 16.210 1.00 96.88 197 LYS A C 1
ATOM 1589 O O . LYS A 1 197 ? 2.423 -2.336 17.037 1.00 96.88 197 LYS A O 1
ATOM 1594 N N . ALA A 1 198 ? 2.929 -2.815 14.895 1.00 96.44 198 ALA A N 1
ATOM 1595 C CA . ALA A 1 198 ? 1.831 -2.042 14.318 1.00 96.44 198 ALA A CA 1
ATOM 1596 C C . ALA A 1 198 ? 0.466 -2.563 14.797 1.00 96.44 198 ALA A C 1
ATOM 1598 O O . ALA A 1 198 ? -0.376 -1.784 15.245 1.00 96.44 198 ALA A O 1
ATOM 1599 N N . ILE A 1 199 ? 0.292 -3.890 14.819 1.00 97.81 199 ILE A N 1
ATOM 1600 C CA . ILE A 1 199 ? -0.921 -4.537 15.339 1.00 97.81 199 ILE A CA 1
ATOM 1601 C C . ILE A 1 199 ? -1.152 -4.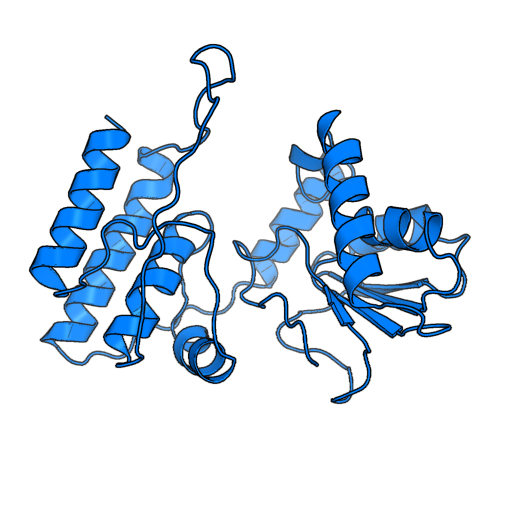224 16.820 1.00 97.81 199 ILE A C 1
ATOM 1603 O O . ILE A 1 199 ? -2.293 -3.999 17.226 1.00 97.81 199 ILE A O 1
ATOM 1607 N N . GLY A 1 200 ? -0.093 -4.175 17.633 1.00 97.81 200 GLY A N 1
ATOM 1608 C CA . GLY A 1 200 ? -0.188 -3.755 19.031 1.00 97.81 200 GLY A CA 1
ATOM 1609 C C . GLY A 1 200 ? -0.777 -2.348 19.175 1.00 97.81 200 GLY A C 1
ATOM 1610 O O . GLY A 1 200 ? -1.680 -2.134 19.988 1.00 97.81 200 GLY A O 1
ATOM 1611 N N . VAL A 1 201 ? -0.329 -1.410 18.335 1.00 97.56 201 VAL A N 1
ATOM 1612 C CA . VAL A 1 201 ? -0.879 -0.047 18.281 1.00 97.56 201 VAL A CA 1
ATOM 1613 C C . VAL A 1 201 ? -2.335 -0.061 17.812 1.00 97.56 201 VAL A C 1
ATOM 1615 O O . VAL A 1 201 ? -3.181 0.534 18.478 1.00 97.56 201 VAL A O 1
ATOM 1618 N N . ALA A 1 202 ? -2.660 -0.783 16.735 1.00 97.62 202 ALA A N 1
ATOM 1619 C CA . ALA A 1 202 ? -4.024 -0.865 16.203 1.00 97.62 202 ALA A CA 1
ATOM 1620 C C . ALA A 1 202 ? -5.026 -1.390 17.241 1.00 97.62 202 ALA A C 1
ATOM 1622 O O . ALA A 1 202 ? -6.062 -0.766 17.481 1.00 97.62 202 ALA A O 1
ATOM 1623 N N . LYS A 1 203 ? -4.684 -2.491 17.926 1.00 98.12 203 LYS A N 1
ATOM 1624 C CA . LYS A 1 203 ? -5.507 -3.066 19.000 1.00 98.12 203 LYS A CA 1
ATOM 1625 C C . LYS A 1 203 ? -5.759 -2.069 20.123 1.00 98.12 203 LYS A C 1
ATOM 1627 O O . LYS A 1 203 ? -6.887 -1.968 20.595 1.00 98.12 203 LYS A O 1
ATOM 1632 N N . LYS A 1 204 ? -4.726 -1.333 20.544 1.00 97.00 204 LYS A N 1
ATOM 1633 C CA . LYS A 1 204 ? -4.845 -0.327 21.604 1.00 97.00 204 LYS A CA 1
ATOM 1634 C C . LYS A 1 204 ? -5.737 0.837 21.169 1.00 97.00 204 LYS A C 1
ATOM 1636 O O . LYS A 1 204 ? -6.641 1.216 21.903 1.00 97.00 204 LYS A O 1
ATOM 1641 N N . THR A 1 205 ? -5.513 1.373 19.972 1.00 94.75 205 THR A N 1
ATOM 1642 C CA . THR A 1 205 ? -6.248 2.529 19.434 1.00 94.75 205 THR A CA 1
ATOM 1643 C C . THR A 1 205 ? -7.728 2.226 19.200 1.00 94.75 205 THR A C 1
ATOM 1645 O O . THR A 1 205 ? -8.570 3.111 19.338 1.00 94.75 205 THR A O 1
ATOM 1648 N N . LEU A 1 206 ? -8.062 0.980 18.854 1.00 96.88 206 LEU A N 1
ATOM 1649 C CA . LEU A 1 206 ? -9.410 0.581 18.443 1.00 96.88 206 LEU A CA 1
ATOM 1650 C C . LEU A 1 206 ? -10.116 -0.342 19.443 1.00 96.88 206 LEU A C 1
ATOM 1652 O O . LEU A 1 206 ? -11.178 -0.870 19.128 1.00 96.88 206 LEU A O 1
ATOM 1656 N N . MET A 1 207 ? -9.598 -0.484 20.668 1.00 96.31 207 MET A N 1
ATOM 1657 C CA . MET A 1 207 ? -10.130 -1.400 21.694 1.00 96.31 207 MET A CA 1
ATOM 1658 C C . MET A 1 207 ? -11.607 -1.175 22.073 1.00 96.31 207 MET A C 1
ATOM 1660 O O . MET A 1 207 ? -12.271 -2.080 22.589 1.00 96.31 207 MET A O 1
ATOM 1664 N N . GLN A 1 208 ? -12.121 0.035 21.837 1.00 96.38 208 GLN A N 1
ATOM 1665 C CA . GLN A 1 208 ? -13.523 0.401 22.056 1.00 96.38 208 GLN A CA 1
ATOM 1666 C C . GLN A 1 208 ? -14.480 -0.233 21.032 1.00 96.38 208 GLN A C 1
ATOM 1668 O O . GLN A 1 208 ? -15.653 -0.433 21.338 1.00 96.38 208 GLN A O 1
ATOM 1673 N N . TYR A 1 209 ? -13.990 -0.590 19.843 1.00 96.94 209 TYR A N 1
ATOM 1674 C CA . TYR A 1 209 ? -14.782 -1.206 18.783 1.00 96.94 209 TYR A CA 1
ATOM 1675 C C . TYR A 1 209 ? -14.714 -2.731 18.901 1.00 96.94 209 TYR A C 1
ATOM 1677 O O . TYR A 1 209 ? -13.727 -3.359 18.529 1.00 96.94 209 TYR A O 1
ATOM 1685 N N . LYS A 1 210 ? -15.777 -3.348 19.430 1.00 96.44 210 LYS A N 1
ATOM 1686 C CA . LYS A 1 210 ? -15.842 -4.810 19.642 1.00 96.44 210 LYS A CA 1
ATOM 1687 C C . LYS A 1 210 ? -15.914 -5.620 18.346 1.00 96.44 210 LYS A C 1
ATOM 1689 O O . LYS A 1 210 ? -15.606 -6.803 18.354 1.00 96.44 210 LYS A O 1
ATOM 1694 N N . ASN A 1 211 ? -16.305 -4.967 17.261 1.00 96.94 211 ASN A N 1
ATOM 1695 C CA . ASN A 1 211 ? -16.411 -5.479 15.899 1.00 96.94 211 ASN A CA 1
ATOM 1696 C C . ASN A 1 211 ? -15.150 -5.230 15.053 1.00 96.94 211 ASN A C 1
ATOM 1698 O O . ASN A 1 211 ? -15.204 -5.363 13.831 1.00 96.94 211 ASN A O 1
ATOM 1702 N N . ALA A 1 212 ? -14.032 -4.854 15.680 1.00 97.56 212 ALA A N 1
ATOM 1703 C CA . ALA A 1 212 ? -12.755 -4.667 15.010 1.00 97.56 212 ALA A CA 1
ATOM 1704 C C . ALA A 1 212 ? -11.695 -5.598 15.614 1.00 97.56 212 ALA A C 1
ATOM 1706 O O . ALA A 1 212 ? -11.399 -5.542 16.810 1.00 97.56 212 ALA A O 1
ATOM 1707 N N . HIS A 1 213 ? -11.107 -6.447 14.778 1.00 97.62 213 HIS A N 1
ATOM 1708 C CA . HIS A 1 213 ? -10.087 -7.410 15.170 1.00 97.62 213 HIS A CA 1
ATOM 1709 C C . HIS A 1 213 ? -8.834 -7.210 14.329 1.00 97.62 213 HIS A C 1
ATOM 1711 O O . HIS A 1 213 ? -8.910 -6.939 13.137 1.00 97.62 213 HIS A O 1
ATOM 1717 N N . PHE A 1 214 ? -7.670 -7.326 14.963 1.00 97.38 214 PHE A N 1
ATOM 1718 C CA . PHE A 1 214 ? -6.378 -7.086 14.327 1.00 97.38 214 PHE A CA 1
ATOM 1719 C C . PHE A 1 214 ? -5.422 -8.217 14.680 1.00 97.38 214 PHE A C 1
ATOM 1721 O O . PHE A 1 214 ? -5.351 -8.621 15.844 1.00 97.38 214 PHE A O 1
ATOM 1728 N N . GLN A 1 215 ? -4.665 -8.725 13.713 1.00 96.38 215 GLN A N 1
ATOM 1729 C CA . GLN A 1 215 ? -3.692 -9.788 13.957 1.00 96.38 215 GLN A CA 1
ATOM 1730 C C . GLN A 1 215 ? -2.456 -9.668 13.062 1.00 96.38 215 GLN A C 1
ATOM 1732 O O . GLN A 1 215 ? -2.567 -9.193 11.932 1.00 96.38 215 GLN A O 1
ATOM 1737 N N . PRO A 1 216 ? -1.276 -10.113 13.529 1.00 94.31 216 PRO A N 1
ATOM 1738 C CA . PRO A 1 216 ? -0.127 -10.241 12.650 1.00 94.31 216 PRO A CA 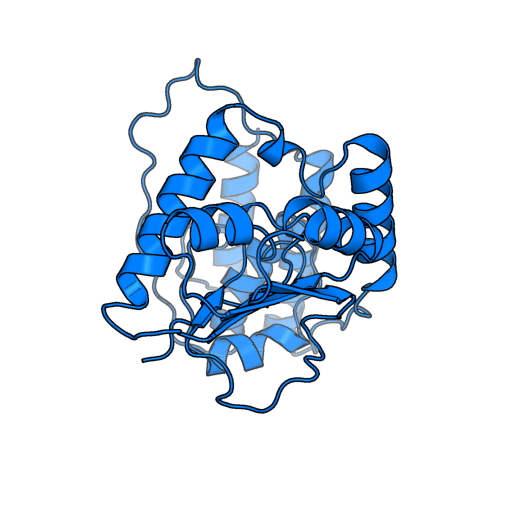1
ATOM 1739 C C . PRO A 1 216 ? -0.430 -11.258 11.546 1.00 94.31 216 PRO A C 1
ATOM 1741 O O . PRO A 1 216 ? -1.007 -12.311 11.818 1.00 94.31 216 PRO A O 1
ATOM 1744 N N . GLY A 1 217 ? -0.044 -10.964 10.310 1.00 89.56 217 GLY A N 1
ATOM 1745 C CA . GLY A 1 217 ? -0.289 -11.869 9.195 1.00 89.56 217 GLY A CA 1
ATOM 1746 C C . GLY A 1 217 ? 0.403 -11.443 7.910 1.00 89.56 217 GLY A C 1
ATOM 1747 O O . GLY A 1 217 ? 0.502 -10.258 7.600 1.00 89.56 217 GLY A O 1
ATOM 1748 N N . ASP A 1 218 ? 0.855 -12.434 7.146 1.00 83.75 218 ASP A N 1
ATOM 1749 C CA . ASP A 1 218 ? 1.327 -12.231 5.783 1.00 83.75 218 ASP A CA 1
ATOM 1750 C C . ASP A 1 218 ? 0.118 -12.173 4.840 1.00 83.75 218 ASP A C 1
ATOM 1752 O O . ASP A 1 218 ? -0.643 -13.133 4.707 1.00 83.75 218 ASP A O 1
ATOM 1756 N N . CYS A 1 219 ? -0.061 -11.040 4.163 1.00 78.50 219 CYS A N 1
ATOM 1757 C CA . CYS A 1 219 ? -1.153 -10.854 3.213 1.00 78.50 219 CYS A CA 1
ATOM 1758 C C . CYS A 1 219 ? -1.076 -11.801 2.002 1.00 78.50 219 CYS A C 1
ATOM 1760 O O . CYS A 1 219 ? -2.084 -12.022 1.331 1.00 78.50 219 CYS A O 1
ATOM 1762 N N . LEU A 1 220 ? 0.089 -12.401 1.739 1.00 74.69 220 LEU A N 1
ATOM 1763 C CA . LEU A 1 220 ? 0.251 -13.435 0.723 1.00 74.69 220 LEU A CA 1
ATOM 1764 C C . LEU A 1 220 ? -0.318 -14.793 1.159 1.00 74.69 220 LEU A C 1
ATOM 1766 O O . LEU A 1 220 ? -0.592 -15.618 0.285 1.00 74.69 220 LEU A O 1
ATOM 1770 N N . HIS A 1 221 ? -0.533 -14.993 2.463 1.00 79.69 221 HIS A N 1
ATOM 1771 C CA . HIS A 1 221 ? -1.001 -16.229 3.091 1.00 79.69 221 HIS A CA 1
ATOM 1772 C C . HIS A 1 221 ? -2.134 -15.932 4.083 1.00 79.69 221 HIS A C 1
ATOM 1774 O O . HIS A 1 221 ? -1.987 -16.025 5.302 1.00 79.69 221 HIS A O 1
ATOM 1780 N N . LEU A 1 222 ? -3.291 -15.556 3.541 1.00 82.31 222 LEU A N 1
ATOM 1781 C CA . LEU A 1 222 ? -4.466 -15.206 4.332 1.00 82.31 222 LEU A CA 1
ATOM 1782 C C . LEU A 1 222 ?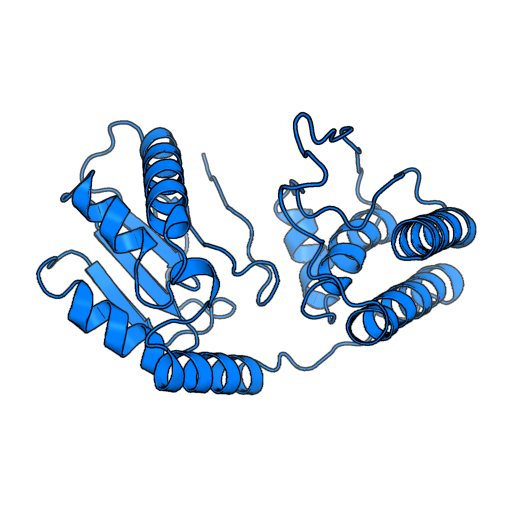 -5.107 -16.446 4.981 1.00 82.31 222 LEU A C 1
ATOM 1784 O O . LEU A 1 222 ? -5.516 -17.353 4.254 1.00 82.31 222 LEU A O 1
ATOM 1788 N N . PRO A 1 223 ? -5.326 -16.468 6.309 1.00 81.94 223 PRO A N 1
ATOM 1789 C CA . PRO A 1 223 ? -6.028 -17.556 6.993 1.00 81.94 223 PRO A CA 1
ATOM 1790 C C . PRO A 1 223 ? -7.559 -17.417 6.880 1.00 81.94 223 PRO A C 1
ATOM 1792 O O . PRO A 1 223 ? -8.299 -17.761 7.801 1.00 81.94 223 PRO A O 1
ATOM 1795 N N . PHE A 1 224 ? -8.058 -16.869 5.770 1.00 87.12 224 PHE A N 1
ATOM 1796 C CA . PHE A 1 224 ? -9.477 -16.585 5.575 1.00 87.12 224 PHE A CA 1
ATOM 1797 C C . PHE A 1 224 ? -10.044 -17.418 4.434 1.00 87.12 224 PHE A C 1
ATOM 1799 O O . PHE A 1 224 ? -9.414 -17.600 3.393 1.00 87.12 224 PHE A O 1
ATOM 1806 N N . ARG A 1 225 ? -11.276 -17.899 4.610 1.00 87.38 225 ARG A N 1
ATOM 1807 C CA . ARG A 1 225 ? -11.988 -18.620 3.552 1.00 87.38 225 ARG A CA 1
ATOM 1808 C C . ARG A 1 225 ? -12.317 -17.668 2.398 1.00 87.38 225 ARG A C 1
ATOM 1810 O O . ARG A 1 225 ? -12.581 -16.480 2.607 1.00 87.38 225 ARG A O 1
ATOM 1817 N N . ASN A 1 226 ? -12.364 -18.199 1.179 1.00 84.56 226 ASN A N 1
ATOM 1818 C CA . ASN A 1 226 ? -12.856 -17.449 0.023 1.00 84.56 226 ASN A CA 1
ATOM 1819 C C . ASN A 1 226 ? -14.285 -16.933 0.271 1.00 84.56 226 ASN A C 1
ATOM 1821 O O . ASN A 1 226 ? -15.074 -17.592 0.941 1.00 84.56 226 ASN A O 1
ATOM 1825 N N . ASN A 1 227 ? -14.617 -15.769 -0.299 1.00 86.31 227 ASN A N 1
ATOM 1826 C CA . ASN A 1 227 ? -15.940 -15.131 -0.193 1.00 86.31 227 ASN A CA 1
ATOM 1827 C C . ASN A 1 227 ? -16.392 -14.813 1.253 1.00 86.31 227 ASN A C 1
ATOM 1829 O O . ASN A 1 227 ? -17.585 -14.792 1.533 1.00 86.31 227 ASN A O 1
ATOM 1833 N N . THR A 1 228 ? -15.450 -14.555 2.168 1.00 90.81 228 THR A N 1
ATOM 1834 C CA . THR A 1 228 ? -15.760 -14.168 3.563 1.00 90.81 228 THR A CA 1
ATOM 1835 C C . THR A 1 228 ? -16.092 -12.681 3.723 1.00 90.81 228 THR A C 1
ATOM 1837 O O . THR A 1 228 ? -16.832 -12.310 4.631 1.00 90.81 228 THR A O 1
ATOM 1840 N N . PHE A 1 229 ? -15.509 -11.825 2.883 1.00 92.38 229 PHE A N 1
ATOM 1841 C CA . PHE A 1 229 ? -15.546 -10.371 3.040 1.00 92.38 229 PHE A CA 1
ATOM 1842 C C . PHE A 1 229 ? -16.368 -9.712 1.940 1.00 92.38 229 PHE A C 1
ATOM 1844 O O . PHE A 1 229 ? -16.278 -10.102 0.776 1.00 92.38 229 PHE A O 1
ATOM 1851 N N . ASP A 1 230 ? -17.104 -8.673 2.318 1.00 88.81 230 ASP A N 1
ATOM 1852 C CA . ASP A 1 230 ? -17.840 -7.791 1.414 1.00 88.81 230 ASP A CA 1
ATOM 1853 C C . ASP A 1 230 ? -16.919 -6.801 0.704 1.00 88.81 230 ASP A C 1
ATOM 1855 O O . ASP A 1 230 ? -17.186 -6.393 -0.423 1.00 88.81 230 ASP A O 1
ATOM 1859 N N . ALA A 1 231 ? -15.815 -6.427 1.353 1.00 87.50 231 ALA A N 1
ATOM 1860 C CA . ALA A 1 231 ? -14.757 -5.638 0.745 1.00 87.50 231 ALA A CA 1
ATOM 1861 C C . ALA A 1 231 ? -13.386 -6.022 1.299 1.00 87.50 231 ALA A C 1
ATOM 1863 O O . ALA A 1 231 ? -13.236 -6.374 2.470 1.00 87.50 231 ALA A O 1
ATOM 1864 N N . VAL A 1 232 ? -12.373 -5.896 0.445 1.00 88.12 232 VAL A N 1
ATOM 1865 C CA . VAL A 1 232 ? -10.965 -6.004 0.823 1.00 88.12 232 VAL A CA 1
ATOM 1866 C C . VAL A 1 232 ? -10.297 -4.678 0.484 1.00 88.12 232 VAL A C 1
ATOM 1868 O O . VAL A 1 232 ? -10.338 -4.230 -0.663 1.00 88.12 232 VAL A O 1
ATOM 1871 N N . VAL A 1 233 ? -9.710 -4.033 1.486 1.00 86.06 233 VAL A N 1
ATOM 1872 C CA . VAL A 1 233 ? -9.088 -2.712 1.370 1.00 86.06 233 VAL A CA 1
ATOM 1873 C C . VAL A 1 233 ? -7.633 -2.771 1.816 1.00 86.06 233 VAL A C 1
ATOM 1875 O O . VAL A 1 233 ? -7.265 -3.572 2.668 1.00 86.06 233 VAL A O 1
ATOM 1878 N N . GLY A 1 234 ? -6.805 -1.909 1.236 1.00 80.62 234 GLY A N 1
ATOM 1879 C CA . GLY A 1 234 ? -5.408 -1.752 1.620 1.00 80.62 234 GLY A CA 1
ATOM 1880 C C . GLY A 1 234 ? -4.933 -0.337 1.320 1.00 80.62 234 GLY A C 1
ATOM 1881 O O . GLY A 1 234 ? -5.312 0.268 0.311 1.00 80.62 234 GLY A O 1
ATOM 1882 N N . ASN A 1 235 ? -4.114 0.225 2.207 1.00 75.50 235 ASN A N 1
ATOM 1883 C CA . ASN A 1 235 ? -3.630 1.596 2.096 1.00 75.50 235 ASN A CA 1
ATOM 1884 C C . ASN A 1 235 ? -2.102 1.651 2.060 1.00 75.50 235 ASN A C 1
ATOM 1886 O O . ASN A 1 235 ? -1.446 1.305 3.030 1.00 75.50 235 ASN A O 1
ATOM 1890 N N . SER A 1 236 ? -1.542 2.174 0.963 1.00 64.19 236 SER A N 1
ATOM 1891 C CA . SER A 1 236 ? -0.093 2.403 0.798 1.00 64.19 236 SER A CA 1
ATOM 1892 C C . SER A 1 236 ? 0.786 1.144 0.861 1.00 64.19 236 SER A C 1
ATOM 1894 O O . SER A 1 236 ? 1.989 1.247 1.066 1.00 64.19 236 SER A O 1
ATOM 1896 N N . ILE A 1 237 ? 0.210 -0.032 0.610 1.00 56.19 237 ILE A N 1
ATOM 1897 C CA . ILE A 1 237 ? 0.920 -1.323 0.661 1.00 56.19 237 ILE A CA 1
ATOM 1898 C C . ILE A 1 237 ? 1.501 -1.710 -0.696 1.00 56.19 237 ILE A C 1
ATOM 1900 O O . ILE A 1 237 ? 2.462 -2.458 -0.755 1.00 56.19 237 ILE A O 1
ATOM 1904 N N . LEU A 1 238 ? 0.983 -1.163 -1.799 1.00 51.84 238 LEU A N 1
ATOM 1905 C CA . LEU A 1 238 ? 1.327 -1.594 -3.163 1.00 51.84 238 LEU A CA 1
ATOM 1906 C C . LEU A 1 238 ? 2.821 -1.489 -3.525 1.00 51.84 238 LEU A C 1
ATOM 1908 O O . LEU A 1 238 ? 3.261 -2.141 -4.466 1.00 51.84 238 LEU A O 1
ATOM 1912 N N . HIS A 1 239 ? 3.602 -0.683 -2.800 1.00 52.31 239 HIS A N 1
ATOM 1913 C CA . HIS A 1 239 ? 5.056 -0.560 -2.989 1.00 52.31 239 HIS A CA 1
ATOM 1914 C C . HIS A 1 239 ? 5.887 -1.535 -2.130 1.00 52.31 239 HIS A C 1
ATOM 1916 O O . HIS A 1 239 ? 7.112 -1.556 -2.262 1.00 52.31 239 HIS A O 1
ATOM 1922 N N . HIS A 1 240 ? 5.210 -2.314 -1.282 1.00 47.69 240 HIS A N 1
ATOM 1923 C CA . HIS A 1 240 ? 5.736 -3.276 -0.307 1.00 47.69 240 HIS A CA 1
ATOM 1924 C C . HIS A 1 240 ? 5.198 -4.696 -0.571 1.00 47.69 240 HIS A C 1
ATOM 1926 O O . HIS A 1 240 ? 5.933 -5.675 -0.540 1.00 47.69 240 HIS A O 1
ATOM 1932 N N . SER A 1 241 ? 3.924 -4.836 -0.952 1.00 37.34 241 SER A N 1
ATOM 1933 C CA . SER A 1 241 ? 3.296 -6.128 -1.245 1.00 37.34 241 SER A CA 1
ATOM 1934 C C . SER A 1 241 ? 2.198 -5.971 -2.307 1.00 37.34 241 SER A C 1
ATOM 1936 O O . SER A 1 241 ? 1.357 -5.072 -2.250 1.00 37.34 241 SER A O 1
ATOM 1938 N N . ILE A 1 242 ? 2.212 -6.835 -3.324 1.00 37.84 242 ILE A N 1
ATOM 1939 C CA . ILE A 1 242 ? 1.325 -6.753 -4.495 1.00 37.84 242 ILE A CA 1
ATOM 1940 C C . ILE A 1 242 ? -0.037 -7.356 -4.168 1.00 37.84 242 ILE A C 1
ATOM 1942 O O . ILE A 1 242 ? -0.254 -8.549 -4.371 1.00 37.84 242 ILE A O 1
ATOM 1946 N N . ILE A 1 243 ? -0.971 -6.534 -3.692 1.00 36.91 243 ILE A N 1
ATOM 1947 C CA . ILE A 1 243 ? -2.399 -6.873 -3.679 1.00 36.91 243 ILE A CA 1
ATOM 1948 C C . ILE A 1 243 ? -3.198 -5.648 -4.101 1.00 36.91 243 ILE A C 1
ATOM 1950 O O . ILE A 1 243 ? -3.052 -4.564 -3.540 1.00 36.91 243 ILE A O 1
ATOM 1954 N N . PHE A 1 244 ? -4.020 -5.846 -5.125 1.00 40.75 244 PHE A N 1
ATOM 1955 C CA . PHE A 1 244 ? -4.885 -4.858 -5.747 1.00 40.75 244 PHE A CA 1
ATOM 1956 C C . PHE A 1 244 ? -6.065 -4.490 -4.856 1.00 40.75 244 PHE A C 1
ATOM 1958 O O . PHE A 1 244 ? -6.576 -5.325 -4.113 1.00 40.75 244 PHE A O 1
ATOM 1965 N N . LEU A 1 245 ? -6.542 -3.254 -5.018 1.00 37.53 245 LEU A N 1
ATOM 1966 C CA . LEU A 1 245 ? -7.901 -2.858 -4.659 1.00 37.53 245 LEU A CA 1
ATOM 1967 C C . LEU A 1 245 ? -8.863 -3.794 -5.403 1.00 37.53 245 LEU A C 1
ATOM 1969 O O . LEU A 1 245 ? -9.143 -3.612 -6.588 1.00 37.53 245 LEU A O 1
ATOM 1973 N N . LEU A 1 246 ? -9.301 -4.850 -4.726 1.00 39.03 246 LEU A N 1
ATOM 1974 C CA . LEU A 1 246 ? -10.208 -5.838 -5.284 1.00 39.03 246 LEU A CA 1
ATOM 1975 C C . LEU A 1 246 ? -11.625 -5.367 -4.966 1.00 39.03 246 LEU A C 1
ATOM 1977 O O . LEU A 1 246 ? -12.252 -5.814 -4.010 1.00 39.03 246 LEU A O 1
ATOM 1981 N N . VAL A 1 247 ? -12.117 -4.412 -5.759 1.00 34.38 247 VAL A N 1
ATOM 1982 C CA . VAL A 1 247 ? -13.547 -4.092 -5.774 1.00 34.38 247 VAL A CA 1
ATOM 1983 C C . VAL A 1 247 ? -14.225 -5.224 -6.533 1.00 34.38 247 VAL A C 1
ATOM 1985 O O . VAL A 1 247 ? -14.279 -5.227 -7.763 1.00 34.38 247 VAL A O 1
ATOM 1988 N N . ARG A 1 248 ? -14.672 -6.241 -5.798 1.00 38.91 248 ARG A N 1
ATOM 1989 C CA . ARG A 1 248 ? -15.564 -7.254 -6.353 1.00 38.91 248 ARG A CA 1
ATOM 1990 C C . ARG A 1 248 ? -16.976 -6.665 -6.386 1.00 38.91 248 ARG A C 1
ATOM 1992 O O . ARG A 1 248 ? -17.415 -6.084 -5.398 1.00 38.91 248 ARG A O 1
ATOM 1999 N N . ARG A 1 249 ? -17.641 -6.780 -7.535 1.00 34.28 249 ARG A N 1
ATOM 2000 C CA . ARG A 1 249 ? -19.105 -6.846 -7.566 1.00 34.28 249 ARG A CA 1
ATOM 2001 C C . ARG A 1 249 ? -19.534 -8.224 -7.083 1.00 34.28 249 ARG A C 1
ATOM 2003 O O . ARG A 1 249 ? -18.782 -9.185 -7.377 1.00 34.28 249 ARG A O 1
#

Radius of gyration: 19.46 Å; chains: 1; bounding box: 48×45×50 Å

Secondary structure (DSSP, 8-state):
-HHHHHHHHHHHHHHHH----S-TT-S-----HHHHHHHGGG----TTTHHHHHHHHHHHTT-----------S--GGG------HHHHHHHHHHHHHHHHHHHHH-PPPPPPP--HHHHHHHHHHHHHHHSSS-GGGGSTHHHHHHHHHHHHHHHHHTT-SS-EEEEET-TTSHHHHHHHHH-TT-EEEEEES-HHHHHHHHHHTTT-TTEEEEE--TTS--S-TT--SEEE-SS-TTTS----B---

Sequence (249 aa):
MKKIANRSFHGLARIFLGIPHVDVTNNFKLYKREIVEAIRPHLRSSGFSINAETGIYPYLLGFSTKEIPVSWIGRKEDMGSSSFNILKAGPGYASVLYDTIRYKYFGKKFMQHKHLAEDERKHFDSLVEKTGETYYGNLRPVAKIRFQRKAKEILGFLGKKKNPKILEYGCGTGILAQYLLQFRPDLAIEGIDISPKAIGVAKKTLMQYKNAHFQPGDCLHLPFRNNTFDAVVGNSILHHSIIFLLVRR

pLDDT: mean 84.79, std 13.62, range [34.28, 98.12]